Protein AF-A0A7X1CBN0-F1 (afdb_monomer_lite)

Secondary structure (DSSP, 8-state):
--HHHHHHHHHHHHHHHTTS-HHHHHHHTT--GGGHHHHHHHHTT-HHHHHHHHHHHHHHHHHHHHHHHHHHHHHHHHHHHHHHHHHHHHHHHHHHHHHHHHHHHHHHHHHHHHHHHHHHHHHHHH--TTS-HHHHHHHHHHHHHHHHHHHHHHHHHHHHHHHHHHHHHHHTTPPPHHHHHHHHHHHHHHHHHHHHHTT---HHHHHHHHHHHHHHHHHHS-S-HHHHHHHHHHHHHHHHHHHHHHHHHHHHSS-----------

pLDDT: mean 80.15, std 18.76, range [39.97, 97.62]

Radius of gyration: 39.59 Å; chains: 1; bounding box: 96×51×113 Å

Organism: NCBI:txid1552123

InterPro domains:
  IPR005335 Terminase small subunit [PF03592] (7-121)
  IPR038713 Terminase small subunit, N-terminal DNA-binding domain, HTH motif superfamily [G3DSA:1.10.10.1400] (3-64)
  IPR052404 SPP1-like small terminase [PTHR41328] (3-241)

Structure (mmCIF, N/CA/C/O backbone):
data_AF-A0A7X1CBN0-F1
#
_entry.id   AF-A0A7X1CBN0-F1
#
loop_
_atom_site.group_PDB
_atom_site.id
_atom_site.type_symbol
_atom_site.label_atom_id
_atom_site.label_alt_id
_atom_site.label_comp_id
_atom_site.label_asym_id
_atom_site.label_entity_id
_atom_site.label_seq_id
_atom_site.pdbx_PDB_ins_code
_atom_site.Cartn_x
_atom_site.Cartn_y
_atom_site.Cartn_z
_atom_site.occupancy
_atom_site.B_iso_or_equiv
_atom_site.auth_seq_id
_atom_site.auth_comp_id
_atom_site.auth_asym_id
_atom_site.auth_atom_id
_atom_site.pdbx_PDB_model_num
ATOM 1 N N . MET A 1 1 ? -46.099 12.038 33.466 1.00 65.56 1 MET A N 1
ATOM 2 C CA . MET A 1 1 ? -45.106 11.296 34.273 1.00 65.56 1 MET A CA 1
ATOM 3 C C . MET A 1 1 ? -45.065 11.909 35.662 1.00 65.56 1 MET A C 1
ATOM 5 O O . MET A 1 1 ? -44.944 13.124 35.767 1.00 65.56 1 MET A O 1
ATOM 9 N N . THR A 1 2 ? -45.247 11.113 36.713 1.00 89.12 2 THR A N 1
ATOM 10 C CA . THR A 1 2 ? -45.266 11.621 38.097 1.00 89.12 2 THR A CA 1
ATOM 11 C C . THR A 1 2 ? -43.851 11.914 38.617 1.00 89.12 2 THR A C 1
ATOM 13 O O . THR A 1 2 ? -42.872 11.349 38.130 1.00 89.12 2 THR A O 1
ATOM 16 N N . LYS A 1 3 ? -43.723 12.756 39.655 1.00 89.44 3 LYS A N 1
ATOM 17 C CA . LYS A 1 3 ? -42.434 13.041 40.324 1.00 89.44 3 LYS A CA 1
ATOM 18 C C . LYS A 1 3 ? -41.755 11.769 40.858 1.00 89.44 3 LYS A C 1
ATOM 20 O O . LYS A 1 3 ? -40.532 11.670 40.872 1.00 89.44 3 LYS A O 1
ATOM 25 N N . THR A 1 4 ? -42.548 10.787 41.283 1.00 90.75 4 THR A N 1
ATOM 26 C CA . THR A 1 4 ? -42.059 9.481 41.745 1.00 90.75 4 THR A CA 1
ATOM 27 C C . THR A 1 4 ? -41.520 8.644 40.589 1.00 90.75 4 THR A C 1
ATOM 29 O O . THR A 1 4 ? -40.420 8.114 40.695 1.00 90.75 4 THR A O 1
ATOM 32 N N . GLU A 1 5 ? -42.238 8.582 39.466 1.00 92.31 5 GLU A N 1
ATOM 33 C CA . GLU A 1 5 ? -41.772 7.877 38.265 1.00 92.31 5 GLU A CA 1
ATOM 34 C C . GLU A 1 5 ? -40.504 8.507 37.684 1.00 92.31 5 GLU A C 1
ATOM 36 O O . GLU A 1 5 ? -39.618 7.785 37.242 1.00 92.31 5 GLU A O 1
ATOM 41 N N . GLN A 1 6 ? -40.365 9.836 37.738 1.00 94.12 6 GLN A N 1
ATOM 42 C CA . GLN A 1 6 ? -39.118 10.509 37.354 1.00 94.12 6 GLN A CA 1
ATOM 43 C C . GLN A 1 6 ? -37.942 10.043 38.218 1.00 94.12 6 GLN A C 1
ATOM 45 O O . GLN A 1 6 ? -36.889 9.711 37.682 1.00 94.12 6 GLN A O 1
ATOM 50 N N . LYS A 1 7 ? -38.121 9.939 39.544 1.00 95.50 7 LYS A N 1
ATOM 51 C CA . LYS A 1 7 ? -37.084 9.388 40.432 1.00 95.50 7 LYS A CA 1
ATOM 52 C C . LYS A 1 7 ? -36.783 7.918 40.146 1.00 95.50 7 LYS A C 1
ATOM 54 O O . LYS A 1 7 ? -35.627 7.526 40.247 1.00 95.50 7 LYS A O 1
ATOM 59 N N . TYR A 1 8 ? -37.783 7.120 39.776 1.00 97.06 8 TYR A N 1
ATOM 60 C CA . TYR A 1 8 ? -37.571 5.728 39.365 1.00 97.06 8 TYR A CA 1
ATOM 61 C C . TYR A 1 8 ? -36.749 5.633 38.081 1.00 97.06 8 TYR A C 1
ATOM 63 O O . TYR A 1 8 ? -35.821 4.834 38.028 1.00 97.06 8 TYR A O 1
ATOM 71 N N . LYS A 1 9 ? -37.021 6.492 37.093 1.00 96.31 9 LYS A N 1
ATOM 72 C CA . LYS A 1 9 ? -36.237 6.544 35.856 1.00 96.31 9 LYS A CA 1
ATOM 73 C C . LYS A 1 9 ? -34.792 6.982 36.110 1.00 96.31 9 LYS A C 1
ATOM 75 O O . LYS A 1 9 ? -33.873 6.319 35.646 1.00 96.31 9 LYS A O 1
ATOM 80 N N . VAL A 1 10 ? -34.581 8.031 36.913 1.00 97.06 10 VAL A N 1
ATOM 81 C CA . VAL A 1 10 ? -33.225 8.471 37.302 1.00 97.06 10 VAL A CA 1
ATOM 82 C C . VAL A 1 10 ? -32.497 7.382 38.094 1.00 97.06 10 VAL A C 1
ATOM 84 O O . VAL A 1 10 ? -31.308 7.166 37.881 1.00 97.06 10 VAL A O 1
ATOM 87 N N . PHE A 1 11 ? -33.199 6.665 38.978 1.00 97.38 11 PHE A N 1
ATOM 88 C CA . PHE A 1 11 ? -32.632 5.527 39.700 1.00 97.38 11 PHE A CA 1
ATOM 89 C C . PHE A 1 11 ? -32.196 4.414 38.744 1.00 97.38 11 PHE A C 1
ATOM 91 O O . PHE A 1 11 ? -31.054 3.981 38.832 1.00 97.38 11 PHE A O 1
ATOM 98 N N . ALA A 1 12 ? -33.062 3.983 37.822 1.00 96.44 12 ALA A N 1
ATOM 99 C CA . ALA A 1 12 ? -32.753 2.932 36.853 1.00 96.44 12 ALA A CA 1
ATOM 100 C C . ALA A 1 12 ? -31.550 3.303 35.967 1.00 96.44 12 ALA A C 1
ATOM 102 O O . ALA A 1 12 ? -30.613 2.517 35.835 1.00 96.44 12 ALA A O 1
ATOM 103 N N . GLN A 1 13 ? -31.521 4.537 35.456 1.00 95.19 13 GLN A N 1
ATOM 104 C CA . GLN A 1 13 ? -30.400 5.079 34.682 1.00 95.19 13 GLN A CA 1
ATOM 105 C C . GLN A 1 13 ? -29.092 5.068 35.476 1.00 95.19 13 GLN A C 1
ATOM 107 O O . GLN A 1 13 ? -28.071 4.558 35.010 1.00 95.19 13 GLN A O 1
ATOM 112 N N . ALA A 1 14 ? -29.124 5.601 36.700 1.00 91.88 14 ALA A N 1
ATOM 113 C CA . ALA A 1 14 ? -27.960 5.639 37.571 1.00 91.88 14 ALA A CA 1
ATOM 114 C C . ALA A 1 14 ? -27.474 4.223 37.913 1.00 91.88 14 ALA A C 1
ATOM 116 O O . ALA A 1 14 ? -26.274 3.977 37.862 1.00 91.88 14 ALA A O 1
ATOM 117 N N . TYR A 1 15 ? -28.396 3.297 38.183 1.00 93.62 15 TYR A N 1
ATOM 118 C CA . TYR A 1 15 ? -28.105 1.907 38.528 1.00 93.62 15 TYR A CA 1
ATOM 119 C C . TYR A 1 15 ? -27.404 1.151 37.398 1.00 93.62 15 TYR A C 1
ATOM 121 O O . TYR A 1 15 ? -26.391 0.501 37.632 1.00 93.62 15 TYR A O 1
ATOM 129 N N . VAL A 1 16 ? -27.886 1.276 36.160 1.00 85.25 16 VAL A N 1
ATOM 130 C CA . VAL A 1 16 ? -27.229 0.645 35.005 1.00 85.25 16 VAL A CA 1
ATOM 131 C C . VAL A 1 16 ? -25.874 1.307 34.717 1.00 85.25 16 VAL A C 1
ATOM 133 O O . VAL A 1 16 ? -24.884 0.622 34.472 1.00 85.25 16 VAL A O 1
ATOM 136 N N . SER A 1 17 ? -25.788 2.639 34.795 1.00 83.31 17 SER A N 1
ATOM 137 C CA . SER A 1 17 ? -24.558 3.378 34.457 1.00 83.31 17 SER A CA 1
ATOM 138 C C . SER A 1 17 ? -23.417 3.244 35.474 1.00 83.31 17 SER A C 1
ATOM 140 O O . SER A 1 17 ? -22.257 3.413 35.104 1.00 83.31 17 SER A O 1
ATOM 142 N N . ASN A 1 18 ? -23.717 2.943 36.741 1.00 84.44 18 ASN A N 1
ATOM 143 C CA . ASN A 1 18 ? -22.729 2.891 37.823 1.00 84.44 18 ASN A CA 1
ATOM 144 C C . ASN A 1 18 ? -22.261 1.466 38.173 1.00 84.44 18 ASN A C 1
ATOM 146 O O . ASN A 1 18 ? -21.682 1.261 39.241 1.00 84.44 18 ASN A O 1
ATOM 150 N N . GLY A 1 19 ? -22.522 0.488 37.300 1.00 81.44 19 GLY A N 1
ATOM 151 C CA . GLY A 1 19 ? -22.142 -0.907 37.524 1.00 81.44 19 GLY A CA 1
ATOM 152 C C . GLY A 1 19 ? -23.042 -1.631 38.524 1.00 81.44 19 GLY A C 1
ATOM 153 O O . GLY A 1 19 ? -22.558 -2.463 39.287 1.00 81.44 19 GLY A O 1
ATOM 154 N N . PHE A 1 20 ? -24.343 -1.326 38.523 1.00 89.56 20 PHE A N 1
ATOM 155 C CA . PHE A 1 20 ? -25.359 -1.985 39.349 1.00 89.56 20 PHE A CA 1
ATOM 156 C C . PHE A 1 20 ? -25.191 -1.735 40.855 1.00 89.56 20 PHE A C 1
ATOM 158 O O . PHE A 1 20 ? -25.479 -2.595 41.692 1.00 89.56 20 PHE A O 1
ATOM 165 N N . ASN A 1 21 ? -24.789 -0.515 41.226 1.00 92.12 21 ASN A N 1
ATOM 166 C CA . ASN A 1 21 ? -24.722 -0.069 42.615 1.00 92.12 21 ASN A CA 1
ATOM 167 C C . ASN A 1 21 ? -26.014 0.660 43.027 1.00 92.12 21 ASN A C 1
ATOM 169 O O . ASN A 1 21 ? -26.222 1.841 42.731 1.00 92.12 21 ASN A O 1
ATOM 173 N N . ALA A 1 22 ? -26.885 -0.048 43.752 1.00 90.00 22 ALA A N 1
ATOM 174 C CA . ALA A 1 22 ? -28.208 0.443 44.148 1.00 90.00 22 ALA A CA 1
ATOM 175 C C . ALA A 1 22 ? -28.149 1.612 45.141 1.00 90.00 22 ALA A C 1
ATOM 177 O O . ALA A 1 22 ? -28.984 2.516 45.091 1.00 90.00 22 ALA A O 1
ATOM 178 N N . THR A 1 23 ? -27.161 1.617 46.035 1.00 93.56 23 THR A N 1
ATOM 179 C CA . THR A 1 23 ? -27.004 2.662 47.052 1.00 93.56 23 THR A CA 1
ATOM 180 C C . THR A 1 23 ? -26.612 3.987 46.409 1.00 93.56 23 THR A C 1
ATOM 182 O O . THR A 1 23 ? -27.224 5.018 46.693 1.00 93.56 23 THR A O 1
ATOM 185 N N . GLU A 1 24 ? -25.639 3.967 45.497 1.00 93.62 24 GLU A N 1
ATOM 186 C CA . GLU A 1 24 ? -25.246 5.162 44.745 1.00 93.62 24 GLU A CA 1
ATOM 187 C C . GLU A 1 24 ? -26.349 5.604 43.777 1.00 93.62 24 GLU A C 1
ATOM 189 O O . GLU A 1 24 ? -26.646 6.794 43.688 1.00 93.62 24 GLU A O 1
ATOM 194 N N . ALA A 1 25 ? -27.055 4.666 43.141 1.00 93.88 25 ALA A N 1
ATOM 195 C CA . ALA A 1 25 ? -28.192 4.989 42.282 1.00 93.88 25 ALA A CA 1
ATOM 196 C C . ALA A 1 25 ? -29.329 5.688 43.049 1.00 93.88 25 ALA A C 1
ATOM 198 O O . ALA A 1 25 ? -29.918 6.655 42.560 1.00 93.88 25 ALA A O 1
ATOM 199 N N . ALA A 1 26 ? -29.612 5.255 44.283 1.00 96.31 26 ALA A N 1
ATOM 200 C CA . ALA A 1 26 ? -30.604 5.891 45.147 1.00 96.31 26 ALA A CA 1
ATOM 201 C C . ALA A 1 26 ? -30.192 7.314 45.555 1.00 96.31 26 ALA A C 1
ATOM 203 O O . ALA A 1 26 ? -31.035 8.216 45.566 1.00 96.31 26 ALA A O 1
ATOM 204 N N . LYS A 1 27 ? -28.905 7.545 45.843 1.00 96.81 27 LYS A N 1
ATOM 205 C CA . LYS A 1 27 ? -28.382 8.895 46.114 1.00 96.81 27 LYS A CA 1
ATOM 206 C C . LYS A 1 27 ? -28.530 9.795 44.884 1.00 96.81 27 LYS A C 1
ATOM 208 O O . LYS A 1 27 ? -29.055 10.900 45.012 1.00 96.81 27 LYS A O 1
ATOM 213 N N . THR A 1 28 ? -28.160 9.300 43.703 1.00 95.56 28 THR A N 1
ATOM 214 C CA . THR A 1 28 ? -28.275 10.022 42.423 1.00 95.56 28 THR A CA 1
ATOM 215 C C . THR A 1 28 ? -29.725 10.360 42.072 1.00 95.56 28 THR A C 1
ATOM 217 O O . THR A 1 28 ? -30.012 11.465 41.621 1.00 95.56 28 THR A O 1
ATOM 220 N N . ALA A 1 29 ? -30.674 9.472 42.376 1.00 95.44 29 ALA A N 1
ATOM 221 C CA . ALA A 1 29 ? -32.110 9.725 42.223 1.00 95.44 29 ALA A CA 1
ATOM 222 C C . ALA A 1 29 ? -32.702 10.699 43.268 1.00 95.44 29 ALA A C 1
ATOM 224 O O . ALA A 1 29 ? -33.913 10.960 43.284 1.00 95.44 29 ALA A O 1
ATOM 225 N N . GLY A 1 30 ? -31.871 11.245 44.162 1.00 95.19 30 GLY A N 1
ATOM 226 C CA . GLY A 1 30 ? -32.273 12.225 45.165 1.00 95.19 30 GLY A CA 1
ATOM 227 C C . GLY A 1 30 ? -33.076 11.621 46.319 1.00 95.19 30 GLY A C 1
ATOM 228 O O . GLY A 1 30 ? -34.011 12.261 46.816 1.00 95.19 30 GLY A O 1
ATOM 229 N N . TYR A 1 31 ? -32.783 10.377 46.712 1.00 94.62 31 TYR A N 1
ATOM 230 C CA . TYR A 1 31 ? -33.239 9.809 47.985 1.00 94.62 31 TYR A CA 1
ATOM 231 C C . TYR A 1 31 ? -32.279 10.181 49.127 1.00 94.62 31 TYR A C 1
ATOM 233 O O . TYR A 1 31 ? -31.122 10.534 48.904 1.00 94.62 31 TYR A O 1
ATOM 241 N N . SER A 1 32 ? -32.777 10.137 50.369 1.00 94.31 32 SER A N 1
ATOM 242 C CA . SER A 1 32 ? -31.990 10.492 51.559 1.00 94.31 32 SER A CA 1
ATOM 243 C C . SER A 1 32 ? -30.734 9.631 51.675 1.00 94.31 32 SER A C 1
ATOM 245 O O . SER A 1 32 ? -30.818 8.405 51.604 1.00 94.31 32 SER A O 1
ATOM 247 N N . LYS A 1 33 ? -29.586 10.269 51.930 1.00 92.94 33 LYS A N 1
ATOM 248 C CA . LYS A 1 33 ? -28.291 9.590 52.100 1.00 92.94 33 LYS A CA 1
ATOM 249 C C . LYS A 1 33 ? -28.326 8.566 53.236 1.00 92.94 33 LYS A C 1
ATOM 251 O O . LYS A 1 33 ? -27.835 7.458 53.057 1.00 92.94 33 LYS A O 1
ATOM 256 N N . ASN A 1 34 ? -28.979 8.909 54.349 1.00 92.31 34 ASN A N 1
ATOM 257 C CA . ASN A 1 34 ? -29.033 8.081 55.560 1.00 92.31 34 ASN A CA 1
ATOM 258 C C . ASN A 1 34 ? -29.907 6.822 55.401 1.00 92.31 34 ASN A C 1
ATOM 260 O O . ASN A 1 34 ? -29.896 5.965 56.273 1.00 92.31 34 ASN A O 1
ATOM 264 N N . GLY A 1 35 ? -30.669 6.706 54.307 1.00 91.69 35 GLY A N 1
ATOM 265 C CA . GLY A 1 35 ? -31.501 5.537 54.004 1.00 91.69 35 GLY A CA 1
ATOM 266 C C . GLY A 1 35 ? -31.347 5.037 52.568 1.00 91.69 35 GLY A C 1
ATOM 267 O O . GLY A 1 35 ? -32.209 4.302 52.088 1.00 91.69 35 GLY A O 1
ATOM 268 N N . ALA A 1 36 ? -30.297 5.463 51.860 1.00 93.38 36 ALA A N 1
ATOM 269 C CA . ALA A 1 36 ? -30.125 5.193 50.435 1.00 93.38 36 ALA A CA 1
ATOM 270 C C . ALA A 1 36 ? -29.978 3.696 50.136 1.00 93.38 36 ALA A C 1
ATOM 272 O O . ALA A 1 36 ? -30.532 3.224 49.152 1.00 93.38 36 ALA A O 1
ATOM 273 N N . GLU A 1 37 ? -29.303 2.947 51.006 1.00 92.69 37 GLU A N 1
ATOM 274 C CA . GLU A 1 37 ? -29.121 1.499 50.869 1.00 92.69 37 GLU A CA 1
ATOM 275 C C . GLU A 1 37 ? -30.456 0.747 50.970 1.00 92.69 37 GLU A C 1
ATOM 277 O O . GLU A 1 37 ? -30.875 0.073 50.026 1.00 92.69 37 GLU A O 1
ATOM 282 N N . ALA A 1 38 ? -31.187 0.941 52.075 1.00 93.75 38 ALA A N 1
ATOM 283 C CA . ALA A 1 38 ? -32.509 0.347 52.268 1.00 93.75 38 ALA A CA 1
ATOM 284 C C . ALA A 1 38 ? -33.482 0.770 51.157 1.00 93.75 38 ALA A C 1
ATOM 286 O O . ALA A 1 38 ? -34.292 -0.027 50.678 1.00 93.75 38 ALA A O 1
ATOM 287 N N . ARG A 1 39 ? -33.399 2.029 50.708 1.00 94.38 39 ARG A N 1
ATOM 288 C CA . ARG A 1 39 ? -34.234 2.521 49.614 1.00 94.38 39 ARG A CA 1
ATOM 289 C C . ARG A 1 39 ? -33.863 1.888 48.277 1.00 94.38 39 ARG A C 1
ATOM 291 O O . ARG A 1 39 ? -34.775 1.496 47.561 1.00 94.38 39 ARG A O 1
ATOM 298 N N . GLY A 1 40 ? -32.577 1.762 47.965 1.00 92.75 40 GLY A N 1
ATOM 299 C CA . GLY A 1 40 ? -32.082 1.091 46.766 1.00 92.75 40 GLY A CA 1
ATOM 300 C C . GLY A 1 40 ? -32.540 -0.365 46.708 1.00 92.75 40 GLY A C 1
ATOM 301 O O . GLY A 1 40 ? -33.129 -0.771 45.713 1.00 92.75 40 GLY A O 1
ATOM 302 N N . SER A 1 41 ? -32.391 -1.111 47.808 1.00 94.38 41 SER A N 1
ATOM 303 C CA . SER A 1 41 ? -32.877 -2.496 47.922 1.00 94.38 41 SER A CA 1
ATOM 304 C C . SER A 1 41 ? -34.388 -2.610 47.671 1.00 94.38 41 SER A C 1
ATOM 306 O O . SER A 1 41 ? -34.839 -3.463 46.910 1.00 94.38 41 SER A O 1
ATOM 308 N N . ASN A 1 42 ? -35.182 -1.702 48.246 1.00 94.69 42 ASN A N 1
ATOM 309 C CA . ASN A 1 42 ? -36.629 -1.678 48.028 1.00 94.69 42 ASN A CA 1
ATOM 310 C C . ASN A 1 42 ? -37.016 -1.305 46.588 1.00 94.69 42 ASN A C 1
ATOM 312 O O . ASN A 1 42 ? -38.001 -1.824 46.070 1.00 94.69 42 ASN A O 1
ATOM 316 N N . LEU A 1 43 ? -36.265 -0.412 45.938 1.00 95.12 43 LEU A N 1
ATOM 317 C CA . LEU A 1 43 ? -36.516 -0.014 44.550 1.00 95.12 43 LEU A CA 1
ATOM 318 C C . LEU A 1 43 ? -36.274 -1.168 43.574 1.00 95.12 43 LEU A C 1
ATOM 320 O O . LEU A 1 43 ? -37.041 -1.309 42.631 1.00 95.12 43 LEU A O 1
ATOM 324 N N . LEU A 1 44 ? -35.297 -2.039 43.837 1.00 93.00 44 LEU A N 1
ATOM 325 C CA . LEU A 1 44 ? -35.044 -3.233 43.018 1.00 93.00 44 LEU A CA 1
ATOM 326 C C . LEU A 1 44 ? -36.156 -4.293 43.089 1.00 93.00 44 LEU A C 1
ATOM 328 O O . LEU A 1 44 ? -36.153 -5.228 42.301 1.00 93.00 44 LEU A O 1
ATOM 332 N N . ARG A 1 45 ? -37.113 -4.163 44.015 1.00 94.56 45 ARG A N 1
ATOM 333 C CA . ARG A 1 45 ? -38.302 -5.031 44.105 1.00 94.56 45 ARG A CA 1
ATOM 334 C C . ARG A 1 45 ? -39.550 -4.399 43.491 1.00 94.56 45 ARG A C 1
ATOM 336 O O . ARG A 1 45 ? -40.627 -4.975 43.574 1.00 94.56 45 ARG A O 1
ATOM 343 N N . ASN A 1 46 ? -39.444 -3.180 42.966 1.00 95.44 46 ASN A N 1
ATOM 344 C CA . ASN A 1 46 ? -40.580 -2.462 42.412 1.00 95.44 46 ASN A CA 1
ATOM 345 C C . ASN A 1 46 ? -40.713 -2.747 40.912 1.00 95.44 46 ASN A C 1
ATOM 347 O O . ASN A 1 46 ? -39.816 -2.405 40.147 1.00 95.44 46 ASN A O 1
ATOM 351 N N . ASP A 1 47 ? -41.864 -3.268 40.489 1.00 95.00 47 ASP A N 1
ATOM 352 C CA . ASP A 1 47 ? -42.109 -3.669 39.095 1.00 95.00 47 ASP A CA 1
ATOM 353 C C . ASP A 1 47 ? -41.873 -2.543 38.078 1.00 95.00 47 ASP A C 1
ATOM 355 O O . ASP A 1 47 ? -41.308 -2.770 37.011 1.00 95.00 47 ASP A O 1
ATOM 359 N N . LYS A 1 48 ? -42.245 -1.297 38.409 1.00 94.25 48 LYS A N 1
ATOM 360 C CA . LYS A 1 48 ? -42.005 -0.151 37.513 1.00 94.25 48 LYS A CA 1
ATOM 361 C C . LYS A 1 48 ? -40.522 0.189 37.404 1.00 94.25 48 LYS A C 1
ATOM 363 O O . LYS A 1 48 ? -40.066 0.589 36.339 1.00 94.25 48 LYS A O 1
ATOM 368 N N . VAL A 1 49 ? -39.776 0.074 38.503 1.00 94.38 49 VAL A N 1
ATOM 369 C CA . VAL A 1 49 ? -38.323 0.295 38.495 1.00 94.38 49 VAL A CA 1
ATOM 370 C C . VAL A 1 49 ? -37.630 -0.802 37.693 1.00 94.38 49 VAL A C 1
ATOM 372 O O . VAL A 1 49 ? -36.758 -0.476 36.897 1.00 94.38 49 VAL A O 1
ATOM 375 N N . LEU A 1 50 ? -38.046 -2.062 37.852 1.00 92.44 50 LEU A N 1
ATOM 376 C CA . LEU A 1 50 ? -37.539 -3.184 37.059 1.00 92.44 50 LEU A CA 1
ATOM 377 C C . LEU A 1 50 ? -37.781 -2.963 35.561 1.00 92.44 50 LEU A C 1
ATOM 379 O O . LEU A 1 50 ? -36.836 -3.041 34.786 1.00 92.44 50 LEU A O 1
ATOM 383 N N . ALA A 1 51 ? -38.989 -2.545 35.169 1.00 93.50 51 ALA A N 1
ATOM 384 C CA . ALA A 1 51 ? -39.289 -2.216 33.774 1.00 93.50 51 ALA A CA 1
ATOM 385 C C . ALA A 1 51 ? -38.398 -1.087 33.214 1.00 93.50 51 ALA A C 1
ATOM 387 O O . ALA A 1 51 ? -37.945 -1.164 32.073 1.00 93.50 51 ALA A O 1
ATOM 388 N N . PHE A 1 52 ? -38.108 -0.046 34.006 1.00 94.31 52 PHE A N 1
ATOM 389 C CA . PHE A 1 52 ? -37.175 1.007 33.586 1.00 94.31 52 PHE A CA 1
ATOM 390 C C . PHE A 1 52 ? -35.721 0.524 33.525 1.00 94.31 52 PHE A C 1
ATOM 392 O O . PHE A 1 52 ? -34.971 0.992 32.674 1.00 94.31 52 PHE A O 1
ATOM 399 N N . ILE A 1 53 ? -35.306 -0.399 34.397 1.00 87.94 53 ILE A N 1
ATOM 400 C CA . ILE A 1 53 ? -33.979 -1.024 34.313 1.00 87.94 53 ILE A CA 1
ATOM 401 C C . ILE A 1 53 ? -33.874 -1.834 33.018 1.00 87.94 53 ILE A C 1
ATOM 403 O O . ILE A 1 53 ? -32.885 -1.685 32.307 1.00 87.94 53 ILE A O 1
ATOM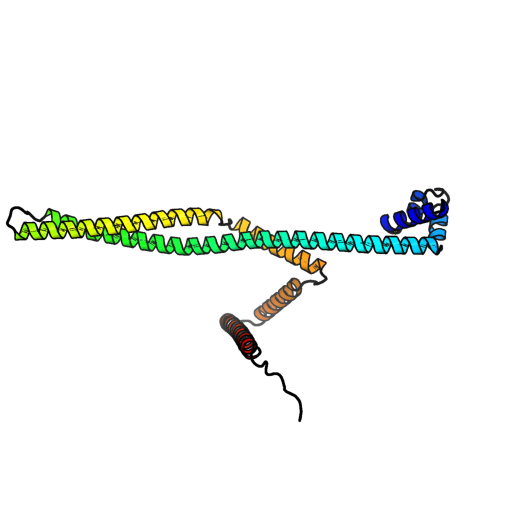 407 N N . ASP A 1 54 ? -34.896 -2.615 32.668 1.00 86.62 54 ASP A N 1
ATOM 408 C CA . ASP A 1 54 ? -34.925 -3.384 31.420 1.00 86.62 54 ASP A CA 1
ATOM 409 C C . ASP A 1 54 ? -34.863 -2.474 30.183 1.00 86.62 54 ASP A C 1
ATOM 411 O O . ASP A 1 54 ? -34.117 -2.749 29.240 1.00 86.62 54 ASP A O 1
ATOM 415 N N . GLU A 1 55 ? -35.597 -1.356 30.180 1.00 91.50 55 GLU A N 1
ATOM 416 C CA . GLU A 1 55 ? -35.526 -0.344 29.117 1.00 91.50 55 GLU A CA 1
ATOM 417 C C . GLU A 1 55 ? -34.101 0.219 28.969 1.00 91.50 55 GLU A C 1
ATOM 419 O O . GLU A 1 55 ? -33.553 0.255 27.863 1.00 91.50 55 GLU A O 1
ATOM 424 N N . GLU A 1 56 ? -33.467 0.608 30.077 1.00 87.19 56 GLU A N 1
ATOM 425 C CA . GLU A 1 56 ? -32.107 1.155 30.072 1.00 87.19 56 GLU A CA 1
ATOM 426 C C . GLU A 1 56 ? -31.054 0.108 29.676 1.00 87.19 56 GLU A C 1
ATOM 428 O O . GLU A 1 56 ? -30.118 0.427 28.939 1.00 87.19 56 GLU A O 1
ATOM 433 N N . MET A 1 57 ? -31.224 -1.153 30.080 1.00 78.88 57 MET A N 1
ATOM 434 C CA . MET A 1 57 ? -30.375 -2.271 29.653 1.00 78.88 57 MET A CA 1
ATOM 435 C C . MET A 1 57 ? -30.491 -2.532 28.149 1.00 78.88 57 MET A C 1
ATOM 437 O O . MET A 1 57 ? -29.474 -2.713 27.476 1.00 78.88 57 MET A O 1
ATOM 441 N N . ASN A 1 58 ? -31.703 -2.476 27.591 1.00 80.69 58 ASN A N 1
ATOM 442 C CA . ASN A 1 58 ? -31.924 -2.591 26.148 1.00 80.69 58 ASN A CA 1
ATOM 443 C C . ASN A 1 58 ? -31.287 -1.423 25.378 1.00 80.69 58 ASN A C 1
ATOM 445 O O . ASN A 1 58 ? -30.642 -1.629 24.346 1.00 80.69 58 ASN A O 1
ATOM 449 N N . MET A 1 59 ? -31.411 -0.197 25.891 1.00 83.19 59 MET A N 1
ATOM 450 C CA . MET A 1 59 ? -30.775 0.990 25.310 1.00 83.19 59 MET A CA 1
ATOM 451 C C . MET A 1 59 ? -29.246 0.932 25.396 1.00 83.19 59 MET A C 1
ATOM 453 O O . MET A 1 59 ? -28.559 1.320 24.448 1.00 83.19 59 MET A O 1
ATOM 457 N N . LEU A 1 60 ? -28.691 0.436 26.505 1.00 75.31 60 LEU A N 1
ATOM 458 C CA . LEU A 1 60 ? -27.258 0.188 26.650 1.00 75.31 60 LEU A CA 1
ATOM 459 C C . LEU A 1 60 ? -26.781 -0.866 25.646 1.00 75.31 60 LEU A C 1
ATOM 461 O O . LEU A 1 60 ? -25.825 -0.607 24.921 1.00 75.31 60 LEU A O 1
ATOM 465 N N . ALA A 1 61 ? -27.474 -2.001 25.536 1.00 69.81 61 ALA A N 1
ATOM 466 C CA . ALA A 1 61 ? -27.142 -3.053 24.578 1.00 69.81 61 ALA A CA 1
ATOM 467 C C . ALA A 1 61 ? -27.173 -2.547 23.126 1.00 69.81 61 ALA A C 1
ATOM 469 O O . ALA A 1 61 ? -26.287 -2.877 22.335 1.00 69.81 61 ALA A O 1
ATOM 470 N N . LYS A 1 62 ? -28.155 -1.702 22.778 1.00 75.69 62 LYS A N 1
ATOM 471 C CA . LYS A 1 62 ? -28.225 -1.047 21.466 1.00 75.69 62 LYS A CA 1
ATOM 472 C C . LYS A 1 62 ? -27.023 -0.129 21.225 1.00 75.69 62 LYS A C 1
ATOM 474 O O . LYS A 1 62 ? -26.354 -0.287 20.212 1.00 75.69 62 LYS A O 1
ATOM 479 N N . ARG A 1 63 ? -26.702 0.767 22.168 1.00 74.88 63 ARG A N 1
ATOM 480 C CA . ARG A 1 63 ? -25.524 1.650 22.060 1.00 74.88 63 ARG A CA 1
ATOM 481 C C . ARG A 1 63 ? -24.228 0.861 21.922 1.00 74.88 63 ARG A C 1
ATOM 483 O O . ARG A 1 63 ? -23.437 1.155 21.040 1.00 74.88 63 ARG A O 1
ATOM 490 N N . MET A 1 64 ? -24.048 -0.184 22.729 1.00 71.88 64 MET A N 1
ATOM 491 C CA . MET A 1 64 ? -22.876 -1.056 22.641 1.00 71.88 64 MET A CA 1
ATOM 492 C C . MET A 1 64 ? -22.768 -1.742 21.274 1.00 71.88 64 MET A C 1
ATOM 494 O O . MET A 1 64 ? -21.666 -1.884 20.752 1.00 71.88 64 MET A O 1
ATOM 498 N N . ARG A 1 65 ? -23.892 -2.145 20.668 1.00 72.06 65 ARG A N 1
ATOM 499 C CA . ARG A 1 65 ? -23.920 -2.709 19.310 1.00 72.06 65 ARG A CA 1
ATOM 500 C C . ARG A 1 65 ? -23.551 -1.672 18.247 1.00 72.06 65 ARG A C 1
ATOM 502 O O . ARG A 1 65 ? -22.785 -1.990 17.335 1.00 72.06 65 ARG A O 1
ATOM 509 N N . ASP A 1 66 ? -24.082 -0.459 18.357 1.00 74.88 66 ASP A N 1
ATOM 510 C CA . ASP A 1 66 ? -23.795 0.635 17.423 1.00 74.88 66 ASP A CA 1
ATOM 511 C C . ASP A 1 66 ? -22.313 1.048 17.513 1.00 74.88 66 ASP A C 1
ATOM 513 O O . ASP A 1 66 ? -21.625 1.136 16.492 1.00 74.88 66 ASP A O 1
ATOM 517 N N . ASP A 1 67 ? -21.788 1.192 18.733 1.00 75.00 67 ASP A N 1
ATOM 518 C CA . ASP A 1 67 ? -20.377 1.489 18.995 1.00 75.00 67 ASP A CA 1
ATOM 519 C C . ASP A 1 67 ? -19.464 0.369 18.486 1.00 75.00 67 ASP A C 1
ATOM 521 O O . ASP A 1 67 ? -18.467 0.644 17.815 1.00 75.00 67 ASP A O 1
ATOM 525 N N . ALA A 1 68 ? -19.822 -0.898 18.725 1.00 73.69 68 ALA A N 1
ATOM 526 C CA . ALA A 1 68 ? -19.093 -2.035 18.174 1.00 73.69 68 ALA A CA 1
ATOM 527 C C . ALA A 1 68 ? -19.052 -1.967 16.642 1.00 73.69 68 ALA A C 1
ATOM 529 O O . ALA A 1 68 ? -17.977 -2.074 16.057 1.00 73.69 68 ALA A O 1
ATOM 530 N N . SER A 1 69 ? -20.190 -1.713 15.990 1.00 77.00 69 SER A N 1
ATOM 531 C CA . SER A 1 69 ? -20.283 -1.598 14.527 1.00 77.00 69 SER A CA 1
ATOM 532 C C . SER A 1 69 ? -19.391 -0.479 13.980 1.00 77.00 69 SER A C 1
ATOM 534 O O . SER A 1 69 ? -18.717 -0.656 12.964 1.00 77.00 69 SER A O 1
ATOM 536 N N . LYS A 1 70 ? -19.325 0.658 14.681 1.00 81.88 70 LYS A N 1
ATOM 537 C CA . LYS A 1 70 ? -18.437 1.770 14.329 1.00 81.88 70 LYS A CA 1
ATOM 538 C C . LYS A 1 70 ? -16.961 1.399 14.483 1.00 81.88 70 LYS A C 1
ATOM 540 O O . LYS A 1 70 ? -16.166 1.709 13.599 1.00 81.88 70 LYS A O 1
ATOM 545 N N . ILE A 1 71 ? -16.597 0.714 15.568 1.00 84.12 71 ILE A N 1
ATOM 546 C CA . ILE A 1 71 ? -15.231 0.215 15.783 1.00 84.12 71 ILE A CA 1
ATOM 547 C C . ILE A 1 71 ? -14.841 -0.755 14.662 1.00 84.12 71 ILE A C 1
ATOM 549 O O . ILE A 1 71 ? -13.780 -0.589 14.065 1.00 84.12 71 ILE A O 1
ATOM 553 N N . TYR A 1 72 ? -15.713 -1.705 14.310 1.00 79.44 72 TYR A N 1
ATOM 554 C CA . TYR A 1 72 ? -15.496 -2.619 13.184 1.00 79.44 72 TYR A CA 1
ATOM 555 C C . TYR A 1 72 ? -15.221 -1.879 11.879 1.00 79.44 72 TYR A C 1
ATOM 557 O O . TYR A 1 72 ? -14.272 -2.212 11.171 1.00 79.44 72 TYR A O 1
ATOM 565 N N . TYR A 1 73 ? -16.041 -0.876 11.563 1.00 82.19 73 TYR A N 1
ATOM 566 C CA . TYR A 1 73 ? -15.878 -0.077 10.355 1.00 82.19 73 TYR A CA 1
ATOM 567 C C . TYR A 1 73 ? -14.516 0.632 10.312 1.00 82.19 73 TYR A C 1
ATOM 569 O O . TYR A 1 73 ? -13.816 0.554 9.301 1.00 82.19 73 TYR A O 1
ATOM 577 N N . GLU A 1 74 ? -14.107 1.278 11.407 1.00 88.62 74 GLU A N 1
ATOM 578 C CA . GLU A 1 74 ? -12.820 1.982 11.464 1.00 88.62 74 GLU A CA 1
ATOM 579 C C . GLU A 1 74 ? -11.622 1.023 11.401 1.00 88.62 74 GLU A C 1
ATOM 581 O O . GLU A 1 74 ? -10.649 1.316 10.706 1.00 88.62 74 GLU A O 1
ATOM 586 N N . LEU A 1 75 ? -11.689 -0.143 12.052 1.00 85.69 75 LEU A N 1
ATOM 587 C CA . LEU A 1 75 ? -10.636 -1.161 11.964 1.00 85.69 75 LEU A CA 1
ATOM 588 C C . LEU A 1 75 ? -10.510 -1.714 10.537 1.00 85.69 75 LEU A C 1
ATOM 590 O O . LEU A 1 75 ? -9.409 -1.769 9.993 1.00 85.69 75 LEU A O 1
ATOM 594 N N . TRP A 1 76 ? -11.625 -2.039 9.875 1.00 86.19 76 TRP A N 1
ATOM 595 C CA . TRP A 1 76 ? -11.613 -2.474 8.473 1.00 86.19 76 TRP A CA 1
ATOM 596 C C . TRP A 1 76 ? -11.060 -1.411 7.528 1.00 86.19 76 TRP A C 1
ATOM 598 O O . TRP A 1 76 ? -10.320 -1.728 6.595 1.00 86.19 76 TRP A O 1
ATOM 608 N N . LYS A 1 77 ? -11.400 -0.143 7.763 1.00 90.56 77 LYS A N 1
ATOM 609 C CA . LYS A 1 77 ? -10.844 0.980 7.008 1.00 90.56 77 LYS A CA 1
ATOM 610 C C . LYS A 1 77 ? -9.325 1.057 7.170 1.00 90.56 77 LYS A C 1
ATOM 612 O O . LYS A 1 77 ? -8.632 1.234 6.173 1.00 90.56 77 LYS A O 1
ATOM 617 N N . GLN A 1 78 ? -8.806 0.874 8.385 1.00 88.56 78 GLN A N 1
ATOM 618 C CA . GLN A 1 78 ? -7.361 0.823 8.622 1.00 88.56 78 GLN A CA 1
ATOM 619 C C . GLN A 1 78 ? -6.702 -0.350 7.890 1.00 88.56 78 GLN A C 1
ATOM 621 O O . GLN A 1 78 ? -5.695 -0.131 7.222 1.00 88.56 78 GLN A O 1
ATOM 626 N N . VAL A 1 79 ? -7.287 -1.555 7.936 1.00 86.50 79 VAL A N 1
ATOM 627 C CA . VAL A 1 79 ? -6.781 -2.721 7.183 1.00 86.50 79 VAL A CA 1
ATOM 628 C C . VAL A 1 79 ? -6.682 -2.401 5.695 1.00 86.50 79 VAL A C 1
ATOM 630 O O . VAL A 1 79 ? -5.615 -2.564 5.118 1.00 86.50 79 VAL A O 1
ATOM 633 N N . ARG A 1 80 ? -7.745 -1.857 5.087 1.00 86.56 80 ARG A N 1
ATOM 634 C CA . ARG A 1 80 ? -7.738 -1.487 3.661 1.00 86.56 80 ARG A CA 1
ATOM 635 C C . ARG A 1 80 ? -6.654 -0.467 3.324 1.00 86.56 80 ARG A C 1
ATOM 637 O O . ARG A 1 80 ? -5.972 -0.610 2.319 1.00 86.56 80 ARG A O 1
ATOM 644 N N . MET A 1 81 ? -6.462 0.543 4.172 1.00 90.25 81 MET A N 1
ATOM 645 C CA . MET A 1 81 ? -5.401 1.534 3.973 1.00 90.25 81 MET A CA 1
ATOM 646 C C . MET A 1 81 ? -3.999 0.920 4.064 1.00 90.25 81 MET A C 1
ATOM 648 O O . MET A 1 81 ? -3.088 1.373 3.369 1.00 90.25 81 MET A O 1
ATOM 652 N N . ILE A 1 82 ? -3.806 -0.073 4.936 1.00 88.38 82 ILE A N 1
ATOM 653 C CA . ILE A 1 82 ? -2.540 -0.801 5.050 1.00 88.38 82 ILE A CA 1
ATOM 654 C C . ILE A 1 82 ? -2.334 -1.694 3.823 1.00 88.38 82 ILE A C 1
ATOM 656 O O . ILE A 1 82 ? -1.267 -1.623 3.218 1.00 88.38 82 ILE A O 1
ATOM 660 N N . ASP A 1 83 ? -3.355 -2.448 3.412 1.00 86.06 83 ASP A N 1
ATOM 661 C CA . ASP A 1 83 ? -3.327 -3.301 2.217 1.00 86.06 83 ASP A CA 1
ATOM 662 C C . ASP A 1 83 ? -2.975 -2.485 0.970 1.00 86.06 83 ASP A C 1
ATOM 664 O O . ASP A 1 83 ? -2.039 -2.817 0.253 1.00 86.06 83 ASP A O 1
ATOM 668 N N . GLU A 1 84 ? -3.612 -1.329 0.768 1.00 89.31 84 GLU A N 1
ATOM 669 C CA . GLU A 1 84 ? -3.287 -0.437 -0.349 1.00 89.31 84 GLU A CA 1
ATOM 670 C C . GLU A 1 84 ? -1.822 0.030 -0.351 1.00 89.31 84 GLU A C 1
ATOM 672 O O . GLU A 1 84 ? -1.241 0.247 -1.419 1.00 89.31 84 GLU A O 1
ATOM 677 N N . LYS A 1 85 ? -1.220 0.239 0.828 1.00 91.94 85 LYS A N 1
ATOM 678 C CA . LYS A 1 85 ? 0.197 0.615 0.940 1.00 91.94 85 LYS A CA 1
ATOM 679 C C . LYS A 1 85 ? 1.116 -0.562 0.630 1.00 91.94 85 LYS A C 1
ATOM 681 O O . LYS A 1 85 ? 2.098 -0.367 -0.085 1.00 91.94 85 LYS A O 1
ATOM 686 N N . LEU A 1 86 ? 0.800 -1.748 1.141 1.00 85.56 86 LEU A N 1
ATOM 687 C CA . LEU A 1 86 ? 1.556 -2.972 0.880 1.00 85.56 86 LEU A CA 1
ATOM 688 C C . LEU A 1 86 ? 1.498 -3.342 -0.609 1.00 85.56 86 LEU A C 1
ATOM 690 O O . LEU A 1 86 ? 2.545 -3.515 -1.224 1.00 85.56 86 LEU A O 1
ATOM 694 N N . ASP A 1 87 ? 0.319 -3.292 -1.229 1.00 88.94 87 ASP A N 1
ATOM 695 C CA . ASP A 1 87 ? 0.136 -3.545 -2.662 1.00 88.94 87 ASP A CA 1
ATOM 696 C C . ASP A 1 87 ? 0.944 -2.579 -3.536 1.00 88.94 87 ASP A C 1
ATOM 698 O O . ASP A 1 87 ? 1.445 -2.943 -4.603 1.00 88.94 87 ASP A O 1
ATOM 702 N N . LYS A 1 88 ? 1.021 -1.301 -3.140 1.00 93.19 88 LYS A N 1
ATOM 703 C CA . LYS A 1 88 ? 1.838 -0.302 -3.846 1.00 93.19 88 LYS A CA 1
ATOM 704 C C . LYS A 1 88 ? 3.325 -0.607 -3.704 1.00 93.19 88 LYS A C 1
ATOM 706 O O . LYS A 1 88 ? 4.050 -0.451 -4.684 1.00 93.19 88 LYS A O 1
ATOM 711 N N . HIS A 1 89 ? 3.759 -1.039 -2.522 1.00 93.88 89 HIS A N 1
ATOM 712 C CA . HIS A 1 89 ? 5.135 -1.452 -2.279 1.00 93.88 89 HIS A CA 1
ATOM 713 C C . HIS A 1 89 ? 5.518 -2.683 -3.105 1.00 93.88 89 HIS A C 1
ATOM 715 O O . HIS A 1 89 ? 6.543 -2.642 -3.776 1.00 93.88 89 HIS A O 1
ATOM 721 N N . GLU A 1 90 ? 4.691 -3.730 -3.123 1.00 90.31 90 GLU A N 1
ATOM 722 C CA . GLU A 1 90 ? 4.956 -4.959 -3.884 1.00 90.31 90 GLU A CA 1
ATOM 723 C C . GLU A 1 90 ? 5.025 -4.697 -5.390 1.00 90.31 90 GLU A C 1
ATOM 725 O O . GLU A 1 90 ? 5.967 -5.122 -6.060 1.00 90.31 90 GLU A O 1
ATOM 730 N N . ARG A 1 91 ? 4.072 -3.922 -5.925 1.00 91.12 91 ARG A N 1
ATOM 731 C CA . ARG A 1 91 ? 4.109 -3.498 -7.332 1.00 91.12 91 ARG A CA 1
ATOM 732 C C . ARG A 1 91 ? 5.360 -2.686 -7.643 1.00 91.12 91 ARG A C 1
ATOM 734 O O . ARG A 1 91 ? 5.980 -2.913 -8.673 1.00 91.12 91 ARG A O 1
ATOM 741 N N . ALA A 1 92 ? 5.740 -1.764 -6.759 1.00 94.62 92 ALA A N 1
ATOM 742 C CA . ALA A 1 92 ? 6.940 -0.960 -6.941 1.00 94.62 92 ALA A CA 1
ATOM 743 C C . ALA A 1 92 ? 8.221 -1.800 -6.905 1.00 94.62 92 ALA A C 1
ATOM 745 O O . ALA A 1 92 ? 9.090 -1.578 -7.741 1.00 94.62 92 ALA A O 1
ATOM 746 N N . ALA A 1 93 ? 8.329 -2.755 -5.978 1.00 93.44 93 ALA A N 1
ATOM 747 C CA . ALA A 1 93 ? 9.464 -3.670 -5.893 1.00 93.44 93 ALA A CA 1
ATOM 748 C C . ALA A 1 93 ? 9.605 -4.483 -7.186 1.00 93.44 93 ALA A C 1
ATOM 750 O O . ALA A 1 93 ? 10.656 -4.449 -7.813 1.00 93.44 93 ALA A O 1
ATOM 751 N N . LYS A 1 94 ? 8.507 -5.089 -7.658 1.00 93.56 94 LYS A N 1
ATOM 752 C CA . LYS A 1 94 ? 8.495 -5.840 -8.917 1.00 93.56 94 LYS A CA 1
ATOM 753 C C . LYS A 1 94 ? 8.904 -4.980 -10.118 1.00 93.56 94 LYS A C 1
ATOM 755 O O . LYS A 1 94 ? 9.735 -5.396 -10.915 1.00 93.56 94 LYS A O 1
ATOM 760 N N . THR A 1 95 ? 8.341 -3.778 -10.242 1.00 93.69 95 THR A N 1
ATOM 761 C CA . THR A 1 95 ? 8.706 -2.853 -11.325 1.00 93.69 95 THR A CA 1
ATOM 762 C C . THR A 1 95 ? 10.178 -2.453 -11.259 1.00 93.69 95 THR A C 1
ATOM 764 O O . THR A 1 95 ? 10.804 -2.296 -12.300 1.00 93.69 95 THR A O 1
ATOM 767 N N . LEU A 1 96 ? 10.746 -2.275 -10.063 1.00 94.12 96 LEU A N 1
ATOM 768 C CA . LEU A 1 96 ? 12.171 -1.978 -9.926 1.00 94.12 96 LEU A CA 1
ATOM 769 C C . LEU A 1 96 ? 13.037 -3.151 -10.373 1.00 94.12 96 LEU A C 1
ATOM 771 O O . LEU A 1 96 ? 13.961 -2.913 -11.138 1.00 94.12 96 LEU A O 1
ATOM 775 N N . ASP A 1 97 ? 12.699 -4.380 -9.983 1.00 93.94 97 ASP A N 1
ATOM 776 C CA . ASP A 1 97 ? 13.440 -5.575 -10.401 1.00 93.94 97 ASP A CA 1
ATOM 777 C C . ASP A 1 97 ? 13.430 -5.743 -11.933 1.00 93.94 97 ASP A C 1
ATOM 779 O O . ASP A 1 97 ? 14.463 -6.020 -12.546 1.00 93.94 97 ASP A O 1
ATOM 783 N N . GLU A 1 98 ? 12.270 -5.529 -12.566 1.00 93.44 98 GLU A N 1
ATOM 784 C CA . GLU A 1 98 ? 12.113 -5.571 -14.027 1.00 93.44 98 GLU A CA 1
ATOM 785 C C . GLU A 1 98 ? 12.940 -4.470 -14.713 1.00 93.44 98 GLU A C 1
ATOM 787 O O . GLU A 1 98 ? 13.723 -4.751 -15.624 1.00 93.44 98 GLU A O 1
ATOM 792 N N . LEU A 1 99 ? 12.823 -3.222 -14.247 1.00 94.38 99 LEU A N 1
ATOM 793 C CA . LEU A 1 99 ? 13.537 -2.087 -14.835 1.00 94.38 99 LEU A CA 1
ATOM 794 C C . LEU A 1 99 ? 15.051 -2.151 -14.597 1.00 94.38 99 LEU A C 1
ATOM 796 O O . LEU A 1 99 ? 15.805 -1.760 -15.486 1.00 94.38 99 LEU A O 1
ATOM 800 N N . ASP A 1 100 ? 15.511 -2.648 -13.445 1.00 93.25 100 ASP A N 1
ATOM 801 C CA . ASP A 1 100 ? 16.936 -2.859 -13.162 1.00 93.25 100 ASP A CA 1
ATOM 802 C C . ASP A 1 100 ? 17.534 -3.863 -14.160 1.00 93.25 100 ASP A C 1
ATOM 804 O O . ASP A 1 100 ? 18.582 -3.598 -14.761 1.00 93.25 100 ASP A O 1
ATOM 808 N N . ALA A 1 101 ? 16.843 -4.980 -14.413 1.00 93.25 101 ALA A N 1
ATOM 809 C CA . ALA A 1 101 ? 17.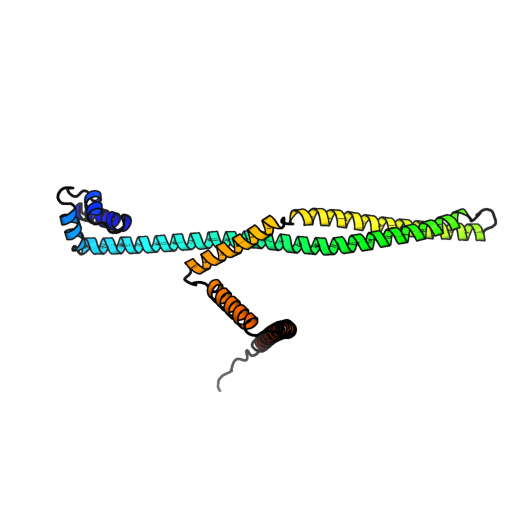272 -5.964 -15.405 1.00 93.25 101 ALA A CA 1
ATOM 810 C C . ALA A 1 101 ? 17.320 -5.370 -16.827 1.00 93.25 101 ALA A C 1
ATOM 812 O O . ALA A 1 101 ? 18.298 -5.566 -17.558 1.00 93.25 101 ALA A O 1
ATOM 813 N N . GLU A 1 102 ? 16.301 -4.596 -17.212 1.00 94.44 102 GLU A N 1
ATOM 814 C CA . GLU A 1 102 ? 16.263 -3.906 -18.504 1.00 94.44 102 GLU A CA 1
ATOM 815 C C . GLU A 1 102 ? 17.373 -2.858 -18.650 1.00 94.44 102 GLU A C 1
ATOM 817 O O . GLU A 1 102 ? 17.998 -2.771 -19.711 1.00 94.44 102 GLU A O 1
ATOM 822 N N . GLN A 1 103 ? 17.658 -2.075 -17.603 1.00 93.38 103 GLN A N 1
ATOM 823 C CA . GLN A 1 103 ? 18.720 -1.066 -17.625 1.00 93.38 103 GLN A CA 1
ATOM 824 C C . GLN A 1 103 ? 20.092 -1.695 -17.864 1.00 93.38 103 GLN A C 1
ATOM 826 O O . GLN A 1 103 ? 20.874 -1.170 -18.665 1.00 93.38 103 GLN A O 1
ATOM 831 N N . VAL A 1 104 ? 20.382 -2.822 -17.208 1.00 93.12 104 VAL A N 1
ATOM 832 C CA . VAL A 1 104 ? 21.634 -3.562 -17.413 1.00 93.12 104 VAL A CA 1
ATOM 833 C C . VAL A 1 104 ? 21.741 -4.018 -18.869 1.00 93.12 104 VAL A C 1
ATOM 835 O O . VAL A 1 104 ? 22.721 -3.689 -19.544 1.00 93.12 104 VAL A O 1
ATOM 838 N N . ALA A 1 105 ? 20.704 -4.675 -19.396 1.00 94.50 105 ALA A N 1
ATOM 839 C CA . ALA A 1 105 ? 20.692 -5.168 -20.773 1.00 94.50 105 ALA A CA 1
ATOM 840 C C . ALA A 1 105 ? 20.823 -4.036 -21.814 1.00 94.50 105 ALA A C 1
ATOM 842 O O . ALA A 1 105 ? 21.577 -4.147 -22.790 1.00 94.50 105 ALA A O 1
ATOM 843 N N . LEU A 1 106 ? 20.124 -2.914 -21.612 1.00 95.19 106 LEU A N 1
ATOM 844 C CA . LEU A 1 106 ? 20.213 -1.739 -22.481 1.00 95.19 106 LEU A CA 1
ATOM 845 C C . LEU A 1 106 ? 21.607 -1.113 -22.442 1.00 95.19 106 LEU A C 1
ATOM 847 O O . LEU A 1 106 ? 22.170 -0.817 -23.498 1.00 95.19 106 LEU A O 1
ATOM 851 N N . SER A 1 107 ? 22.188 -0.953 -21.253 1.00 94.50 107 SER A N 1
ATOM 852 C CA . SER A 1 107 ? 23.533 -0.399 -21.072 1.00 94.50 107 SER A CA 1
ATOM 853 C C . SER A 1 107 ? 24.600 -1.230 -21.795 1.00 94.50 107 SER A C 1
ATOM 855 O O . SER A 1 107 ? 25.448 -0.690 -22.522 1.00 94.50 107 SER A O 1
ATOM 857 N N . GLU A 1 108 ? 24.521 -2.558 -21.692 1.00 95.44 108 GLU A N 1
ATOM 858 C CA . GLU A 1 108 ? 25.391 -3.481 -22.426 1.00 95.44 108 GLU A CA 1
ATOM 859 C C . GLU A 1 108 ? 25.196 -3.357 -23.944 1.00 95.44 108 GLU A C 1
ATOM 861 O O . GLU A 1 108 ? 26.164 -3.219 -24.701 1.00 95.44 108 GLU A O 1
ATOM 866 N N . SER A 1 109 ? 23.943 -3.311 -24.401 1.00 96.00 109 SER A N 1
ATOM 867 C CA . SER A 1 109 ? 23.591 -3.160 -25.817 1.00 96.00 109 SER A CA 1
ATOM 868 C C . SER A 1 109 ? 24.083 -1.833 -26.413 1.00 96.00 109 SER A C 1
ATOM 870 O O . SER A 1 109 ? 24.588 -1.791 -27.545 1.00 96.00 109 SER A O 1
ATOM 872 N N . ILE A 1 110 ? 23.987 -0.736 -25.656 1.00 96.31 110 ILE A N 1
ATOM 873 C CA . ILE A 1 110 ? 24.524 0.582 -26.020 1.00 96.31 110 ILE A CA 1
ATOM 874 C C . ILE A 1 110 ? 26.048 0.512 -26.118 1.00 96.31 110 ILE A C 1
ATOM 876 O O . ILE A 1 110 ? 26.630 0.983 -27.099 1.00 96.31 110 ILE A O 1
ATOM 880 N N . THR A 1 111 ? 26.704 -0.105 -25.135 1.00 97.06 111 THR A N 1
ATOM 881 C CA . THR A 1 111 ? 28.163 -0.272 -25.110 1.00 97.06 111 THR A CA 1
ATOM 882 C C . THR A 1 111 ? 28.652 -1.064 -26.322 1.00 97.06 111 THR A C 1
ATOM 884 O O . THR A 1 111 ? 29.582 -0.636 -27.019 1.00 97.06 111 THR A O 1
ATOM 887 N N . TYR A 1 112 ? 27.974 -2.166 -26.650 1.00 97.00 112 TYR A N 1
ATOM 888 C CA . TYR A 1 112 ? 28.246 -2.945 -27.852 1.00 97.00 112 TYR A CA 1
ATOM 889 C C . TYR A 1 112 ? 28.078 -2.104 -29.124 1.00 97.00 112 TYR A C 1
ATOM 891 O O . TYR A 1 112 ? 29.000 -2.046 -29.945 1.00 97.00 112 TYR A O 1
ATOM 899 N N . SER A 1 113 ? 26.955 -1.391 -29.259 1.00 96.06 113 SER A N 1
ATOM 900 C CA . SER A 1 113 ? 26.650 -0.545 -30.424 1.00 96.06 113 SER A CA 1
ATOM 901 C C . SER A 1 113 ? 27.710 0.551 -30.610 1.00 96.06 113 SER A C 1
ATOM 903 O O . SER A 1 113 ? 28.241 0.727 -31.710 1.00 96.06 113 SER A O 1
ATOM 905 N N . LYS A 1 114 ? 28.133 1.205 -29.517 1.00 97.31 114 LYS A N 1
ATOM 906 C CA . LYS A 1 114 ? 29.240 2.178 -29.509 1.00 97.31 114 LYS A CA 1
ATOM 907 C C . LYS A 1 114 ? 30.553 1.549 -29.984 1.00 97.31 114 LYS A C 1
ATOM 909 O O . LYS A 1 114 ? 31.294 2.179 -30.738 1.00 97.31 114 LYS A O 1
ATOM 914 N N . SER A 1 115 ? 30.853 0.307 -29.595 1.00 97.00 115 SER A N 1
ATOM 915 C CA . SER A 1 115 ? 32.057 -0.404 -30.057 1.00 97.00 115 SER A CA 1
ATOM 916 C C . SER A 1 115 ? 32.034 -0.681 -31.570 1.00 97.00 115 SER A C 1
ATOM 918 O O . SER A 1 115 ? 33.038 -0.469 -32.257 1.00 97.00 115 SER A O 1
ATOM 920 N N . VAL A 1 116 ? 30.882 -1.104 -32.107 1.00 97.06 116 VAL A N 1
ATOM 921 C CA . VAL A 1 116 ? 30.680 -1.358 -33.542 1.00 97.06 116 VAL A CA 1
ATOM 922 C C . VAL A 1 116 ? 30.829 -0.058 -34.325 1.00 97.06 116 VAL A C 1
ATOM 924 O O . VAL A 1 116 ? 31.569 -0.016 -35.312 1.00 97.06 116 VAL A O 1
ATOM 927 N N . MET A 1 117 ? 30.191 1.011 -33.848 1.00 97.00 117 MET A N 1
ATOM 928 C CA . MET A 1 117 ? 30.274 2.342 -34.438 1.00 97.00 117 MET A CA 1
ATOM 929 C C . MET A 1 117 ? 31.722 2.840 -34.483 1.00 97.00 117 MET A C 1
ATOM 931 O O . MET A 1 117 ? 32.193 3.227 -35.549 1.00 97.00 117 MET A O 1
ATOM 935 N N . ARG A 1 118 ? 32.484 2.732 -33.381 1.00 97.00 118 ARG A N 1
ATOM 936 C CA . ARG A 1 118 ? 33.916 3.099 -33.346 1.00 97.00 118 ARG A CA 1
ATOM 937 C C . ARG A 1 118 ? 34.721 2.381 -34.434 1.00 97.00 118 ARG A C 1
ATOM 939 O O . ARG A 1 118 ? 35.494 3.024 -35.143 1.00 97.00 118 ARG A O 1
ATOM 946 N N . ARG A 1 119 ? 34.508 1.072 -34.626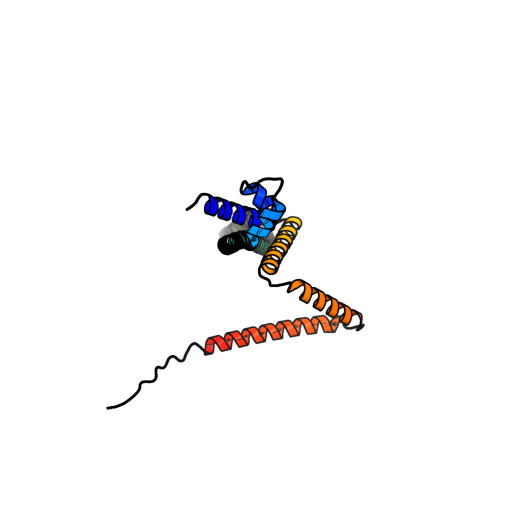 1.00 96.12 119 ARG A N 1
ATOM 947 C CA . ARG A 1 119 ? 35.168 0.304 -35.701 1.00 96.12 119 ARG A CA 1
ATOM 948 C C . ARG A 1 119 ? 34.788 0.814 -37.094 1.00 96.12 119 ARG A C 1
ATOM 950 O O . ARG A 1 119 ? 35.659 0.927 -37.956 1.00 96.12 119 ARG A O 1
ATOM 957 N N . LYS A 1 120 ? 33.512 1.136 -37.328 1.00 95.88 120 LYS A N 1
ATOM 958 C CA . LYS A 1 120 ? 33.051 1.700 -38.608 1.00 95.88 120 LYS A CA 1
ATOM 959 C C . LYS A 1 120 ? 33.614 3.101 -38.856 1.00 95.88 120 LYS A C 1
ATOM 961 O O . LYS A 1 120 ? 34.072 3.362 -39.964 1.00 95.88 120 LYS A O 1
ATOM 966 N N . VAL A 1 121 ? 33.675 3.956 -37.833 1.00 96.50 121 VAL A N 1
ATOM 967 C CA . VAL A 1 121 ? 34.277 5.299 -37.903 1.00 96.50 121 VAL A CA 1
ATOM 968 C C . VAL A 1 121 ? 35.750 5.224 -38.305 1.00 96.50 121 VAL A C 1
ATOM 970 O O . VAL A 1 121 ? 36.184 5.995 -39.159 1.00 96.50 121 VAL A O 1
ATOM 973 N N . ILE A 1 122 ? 36.520 4.282 -37.748 1.00 96.25 122 ILE A N 1
ATOM 974 C CA . ILE A 1 122 ? 37.925 4.070 -38.138 1.00 96.25 122 ILE A CA 1
ATOM 975 C C . ILE A 1 122 ? 38.025 3.733 -39.633 1.00 96.25 122 ILE A C 1
ATOM 977 O O . ILE A 1 122 ? 38.784 4.377 -40.358 1.00 96.25 122 ILE A O 1
ATOM 981 N N . LYS A 1 123 ? 37.212 2.784 -40.119 1.00 94.62 123 LYS A N 1
ATOM 982 C CA . LYS A 1 123 ? 37.183 2.407 -41.544 1.00 94.62 123 LYS A CA 1
ATOM 983 C C . LYS A 1 123 ? 36.772 3.579 -42.439 1.00 94.62 123 LYS A C 1
ATOM 985 O O . LYS A 1 123 ? 37.452 3.858 -43.420 1.00 94.62 123 LYS A O 1
ATOM 990 N N . TYR A 1 124 ? 35.725 4.315 -42.070 1.00 94.50 124 TYR A N 1
ATOM 991 C CA . TYR A 1 124 ? 35.285 5.521 -42.778 1.00 94.50 124 TYR A CA 1
ATOM 992 C C . TYR A 1 124 ? 36.413 6.557 -42.912 1.00 94.50 124 TYR A C 1
ATOM 994 O O . TYR A 1 124 ? 36.636 7.097 -43.997 1.00 94.50 124 TYR A O 1
ATOM 1002 N N . LYS A 1 125 ? 37.163 6.801 -41.827 1.00 93.88 125 LYS A N 1
ATOM 1003 C CA . LYS A 1 125 ? 38.288 7.749 -41.813 1.00 93.88 125 LYS A CA 1
ATOM 1004 C C . LYS A 1 125 ? 39.471 7.288 -42.668 1.00 93.88 125 LYS A C 1
ATOM 1006 O O . LYS A 1 125 ? 40.152 8.139 -43.228 1.00 93.88 125 LYS A O 1
ATOM 1011 N N . SER A 1 126 ? 39.691 5.979 -42.808 1.00 92.44 126 SER A N 1
ATOM 1012 C CA . SER A 1 126 ? 40.754 5.438 -43.672 1.00 92.44 126 SER A CA 1
ATOM 1013 C C . SER A 1 126 ? 40.471 5.543 -45.178 1.00 92.44 126 SER A C 1
ATOM 1015 O O . SER A 1 126 ? 41.393 5.390 -45.975 1.00 92.44 126 SER A O 1
ATOM 1017 N N . ILE A 1 127 ? 39.224 5.818 -45.587 1.00 90.81 127 ILE A N 1
ATOM 1018 C CA . ILE A 1 127 ? 38.858 5.923 -47.005 1.00 90.81 127 ILE A CA 1
ATOM 1019 C C . ILE A 1 127 ? 39.117 7.343 -47.521 1.00 90.81 127 ILE A C 1
ATOM 1021 O O . ILE A 1 127 ? 38.506 8.327 -47.077 1.00 90.81 127 ILE A O 1
ATOM 1025 N N . ASP A 1 128 ? 39.970 7.436 -48.539 1.00 85.81 128 ASP A N 1
ATOM 1026 C CA . ASP A 1 128 ? 40.175 8.650 -49.322 1.00 85.81 128 ASP A CA 1
ATOM 1027 C C . ASP A 1 128 ? 39.177 8.716 -50.491 1.00 85.81 128 ASP A C 1
ATOM 1029 O O . ASP A 1 128 ? 39.356 8.089 -51.534 1.00 85.81 128 ASP A O 1
ATOM 1033 N N . GLY A 1 129 ? 38.113 9.503 -50.318 1.00 79.25 129 GLY A N 1
ATOM 1034 C CA . GLY A 1 129 ? 37.040 9.666 -51.308 1.00 79.25 129 GLY A CA 1
ATOM 1035 C C . GLY A 1 129 ? 37.428 10.466 -52.559 1.00 79.25 129 GLY A C 1
ATOM 1036 O O . GLY A 1 129 ? 36.565 10.721 -53.399 1.00 79.25 129 GLY A O 1
ATOM 1037 N N . ARG A 1 130 ? 38.692 10.899 -52.680 1.00 81.88 130 ARG A N 1
ATOM 1038 C CA . ARG A 1 130 ? 39.231 11.559 -53.882 1.00 81.88 130 ARG A CA 1
ATOM 1039 C C . ARG A 1 130 ? 39.846 10.570 -54.876 1.00 81.88 130 ARG A C 1
ATOM 1041 O O . ARG A 1 130 ? 40.095 10.954 -56.011 1.00 81.88 130 ARG A O 1
ATOM 1048 N N . LYS A 1 131 ? 40.060 9.309 -54.474 1.00 82.25 131 LYS A N 1
ATOM 1049 C CA . LYS A 1 131 ? 40.730 8.273 -55.284 1.00 82.25 131 LYS A CA 1
ATOM 1050 C C . LYS A 1 131 ? 39.862 7.618 -56.368 1.00 82.25 131 LYS A C 1
ATOM 1052 O O . LYS A 1 131 ? 40.3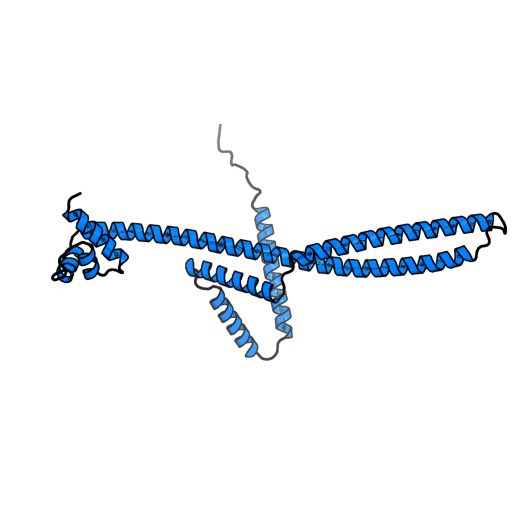28 6.695 -57.023 1.00 82.25 131 LYS A O 1
ATOM 1057 N N . GLY A 1 132 ? 38.624 8.072 -56.556 1.00 88.38 132 GLY A N 1
ATOM 1058 C CA . GLY A 1 132 ? 37.708 7.562 -57.580 1.00 88.38 132 GLY A CA 1
ATOM 1059 C C . GLY A 1 132 ? 36.265 7.481 -57.088 1.00 88.38 132 GLY A C 1
ATOM 1060 O O . GLY A 1 132 ? 35.996 7.631 -55.891 1.00 88.38 132 GLY A O 1
ATOM 1061 N N . ASP A 1 133 ? 35.336 7.242 -58.014 1.00 85.88 133 ASP A N 1
ATOM 1062 C CA . ASP A 1 133 ? 33.899 7.200 -57.719 1.00 85.88 133 ASP A CA 1
ATOM 1063 C C . ASP A 1 133 ? 33.525 6.047 -56.773 1.00 85.88 133 ASP A C 1
ATOM 1065 O O . ASP A 1 133 ? 32.734 6.253 -55.850 1.00 85.88 133 ASP A O 1
ATOM 1069 N N . ASP A 1 134 ? 34.185 4.890 -56.886 1.00 88.75 134 ASP A N 1
ATOM 1070 C CA . ASP A 1 134 ? 33.980 3.742 -55.989 1.00 88.75 134 ASP A CA 1
ATOM 1071 C C . ASP A 1 134 ? 34.343 4.065 -54.532 1.00 88.75 134 ASP A C 1
ATOM 1073 O O . ASP A 1 134 ? 33.596 3.762 -53.597 1.00 88.75 134 ASP A O 1
ATOM 1077 N N . ALA A 1 135 ? 35.470 4.755 -54.319 1.00 87.44 135 ALA A N 1
ATOM 1078 C CA . ALA A 1 135 ? 35.906 5.173 -52.988 1.00 87.44 135 ALA A CA 1
ATOM 1079 C C . ALA A 1 135 ? 34.948 6.210 -52.380 1.00 87.44 135 ALA A C 1
ATOM 1081 O O . ALA A 1 135 ? 34.702 6.209 -51.170 1.00 87.44 135 ALA A O 1
ATOM 1082 N N . ARG A 1 136 ? 34.373 7.089 -53.212 1.00 91.12 136 ARG A N 1
ATOM 1083 C CA . ARG A 1 136 ? 33.355 8.059 -52.790 1.00 91.12 136 ARG A CA 1
ATOM 1084 C C . ARG A 1 136 ? 32.045 7.366 -52.407 1.00 91.12 136 ARG A C 1
ATOM 1086 O O . ARG A 1 136 ? 31.469 7.709 -51.372 1.00 91.12 136 ARG A O 1
ATOM 1093 N N . ALA A 1 137 ? 31.598 6.391 -53.199 1.00 91.31 137 ALA A N 1
ATOM 1094 C CA . ALA A 1 137 ? 30.392 5.612 -52.932 1.00 91.31 137 ALA A CA 1
ATOM 1095 C C . ALA A 1 137 ? 30.514 4.804 -51.629 1.00 91.31 137 ALA A C 1
ATOM 1097 O O . ALA A 1 137 ? 29.640 4.899 -50.765 1.00 91.31 137 ALA A O 1
ATOM 1098 N N . GLU A 1 138 ? 31.631 4.097 -51.428 1.00 91.81 138 GLU A N 1
ATOM 1099 C CA . GLU A 1 138 ? 31.884 3.341 -50.195 1.00 91.81 138 GLU A CA 1
ATOM 1100 C C . GLU A 1 138 ? 31.967 4.272 -48.976 1.00 91.81 138 GLU A C 1
ATOM 1102 O O . GLU A 1 138 ? 31.382 3.987 -47.929 1.00 91.81 138 GLU A O 1
ATOM 1107 N N . LYS A 1 139 ? 32.614 5.438 -49.106 1.00 92.69 139 LYS A N 1
ATOM 1108 C CA . LYS A 1 139 ? 32.665 6.433 -48.025 1.00 92.69 139 LYS A CA 1
ATOM 1109 C C . LYS A 1 139 ? 31.272 6.942 -47.639 1.00 92.69 139 LYS A C 1
ATOM 1111 O O . LYS A 1 139 ? 30.979 7.044 -46.448 1.00 92.69 139 LYS A O 1
ATOM 1116 N N . LYS A 1 140 ? 30.403 7.213 -48.621 1.00 93.81 140 LYS A N 1
ATOM 1117 C CA . LYS A 1 140 ? 29.006 7.622 -48.393 1.00 93.81 140 LYS A CA 1
ATOM 1118 C C . LYS A 1 140 ? 28.193 6.513 -47.721 1.00 93.81 140 LYS A C 1
ATOM 1120 O O . LYS A 1 140 ? 27.477 6.788 -46.763 1.00 93.81 140 LYS A O 1
ATOM 1125 N N . ARG A 1 141 ? 28.343 5.262 -48.167 1.00 93.75 141 ARG A N 1
ATOM 1126 C CA . ARG A 1 141 ? 27.689 4.099 -47.551 1.00 93.75 141 ARG A CA 1
ATOM 1127 C C . ARG A 1 141 ? 28.093 3.940 -46.085 1.00 93.75 141 ARG A C 1
ATOM 1129 O O . ARG A 1 141 ? 27.235 3.769 -45.227 1.00 93.75 141 ARG A O 1
ATOM 1136 N N . ARG A 1 142 ? 29.391 4.024 -45.777 1.00 93.50 142 ARG A N 1
ATOM 1137 C CA . ARG A 1 142 ? 29.882 3.921 -44.393 1.00 93.50 142 ARG A CA 1
ATOM 1138 C C . ARG A 1 142 ? 29.374 5.048 -43.508 1.00 93.50 142 ARG A C 1
ATOM 1140 O O . ARG A 1 142 ? 29.103 4.794 -42.341 1.00 93.50 142 ARG A O 1
ATOM 1147 N N . LEU A 1 143 ? 29.237 6.258 -44.050 1.00 95.06 143 LEU A N 1
ATOM 1148 C CA . LEU A 1 143 ? 28.640 7.374 -43.322 1.00 95.06 143 LEU A CA 1
ATOM 1149 C C . LEU A 1 143 ? 27.174 7.089 -42.968 1.00 95.06 143 LEU A C 1
ATOM 1151 O O . LEU A 1 143 ? 26.804 7.273 -41.815 1.00 95.06 143 LEU A O 1
ATOM 1155 N N . ALA A 1 144 ? 26.383 6.567 -43.910 1.00 96.06 144 ALA A N 1
ATOM 1156 C CA . ALA A 1 144 ? 24.995 6.179 -43.647 1.00 96.06 144 ALA A CA 1
ATOM 1157 C C . ALA A 1 144 ? 24.893 5.084 -42.566 1.00 96.06 144 ALA A C 1
ATOM 1159 O O . ALA A 1 144 ? 24.114 5.222 -41.631 1.00 96.06 144 ALA A O 1
ATOM 1160 N N . GLU A 1 145 ? 25.744 4.049 -42.625 1.00 95.69 145 GLU A N 1
ATOM 1161 C CA . GLU A 1 145 ? 25.802 2.999 -41.589 1.00 95.69 145 GLU A CA 1
ATOM 1162 C C . GLU A 1 145 ? 26.194 3.546 -40.198 1.00 95.69 145 GLU A C 1
ATOM 1164 O O . GLU A 1 145 ? 25.824 2.969 -39.178 1.00 95.69 145 GLU A O 1
ATOM 1169 N N . ILE A 1 146 ? 27.002 4.613 -40.135 1.00 97.62 146 ILE A N 1
ATOM 1170 C CA . ILE A 1 146 ? 27.370 5.272 -38.870 1.00 97.62 146 ILE A CA 1
ATOM 1171 C C . ILE A 1 146 ? 26.184 6.072 -38.331 1.00 97.62 146 ILE A C 1
ATOM 1173 O O . ILE A 1 146 ? 25.857 5.910 -37.162 1.00 97.62 146 ILE A O 1
ATOM 1177 N N . GLN A 1 147 ? 25.525 6.866 -39.177 1.00 97.25 147 GLN A N 1
ATOM 1178 C CA . GLN A 1 147 ? 24.354 7.667 -38.799 1.00 97.25 147 GLN A CA 1
ATOM 1179 C C . GLN A 1 147 ? 23.195 6.793 -38.307 1.00 97.25 147 GLN A C 1
ATOM 1181 O O . GLN A 1 147 ? 22.538 7.121 -37.325 1.00 97.25 147 GLN A O 1
ATOM 1186 N N . GLU A 1 148 ? 22.977 5.641 -38.942 1.00 96.19 148 GLU A N 1
ATOM 1187 C CA . GLU A 1 148 ? 21.984 4.666 -38.489 1.00 96.19 148 GLU A CA 1
ATOM 1188 C C . GLU A 1 148 ? 22.318 4.121 -37.091 1.00 96.19 148 GLU A C 1
ATOM 1190 O O . GLU A 1 148 ? 21.445 4.022 -36.231 1.00 96.19 148 GLU A O 1
ATOM 1195 N N . LEU A 1 149 ? 23.592 3.813 -36.821 1.00 96.19 149 LEU A N 1
ATOM 1196 C CA . LEU A 1 149 ? 24.016 3.379 -35.489 1.00 96.19 149 LEU A CA 1
ATOM 1197 C C . LEU A 1 149 ? 23.925 4.492 -34.442 1.00 96.19 149 LEU A C 1
ATOM 1199 O O . LEU A 1 149 ? 23.623 4.188 -33.290 1.00 96.19 149 LEU A O 1
ATOM 1203 N N . GLU A 1 150 ? 24.194 5.744 -34.814 1.00 97.06 150 GLU A N 1
ATOM 1204 C CA . GLU A 1 150 ? 24.002 6.905 -33.938 1.00 97.06 150 GLU A CA 1
ATOM 1205 C C . GLU A 1 150 ? 22.535 7.012 -33.518 1.00 97.06 150 GLU A C 1
ATOM 1207 O O . GLU A 1 150 ? 22.269 7.045 -32.318 1.00 97.06 150 GLU A O 1
ATOM 1212 N N . LEU A 1 151 ? 21.602 6.916 -34.472 1.00 97.25 151 LEU A N 1
ATOM 1213 C CA . LEU A 1 151 ? 20.162 6.914 -34.202 1.00 97.25 151 LEU A CA 1
ATOM 1214 C C . LEU A 1 151 ? 19.748 5.750 -33.285 1.00 97.25 151 LEU A C 1
ATOM 1216 O O . LEU A 1 151 ? 19.001 5.932 -32.330 1.00 97.25 151 LEU A O 1
ATOM 1220 N N . VAL A 1 152 ? 20.259 4.538 -33.532 1.00 96.81 152 VAL A N 1
ATOM 1221 C CA . VAL A 1 152 ? 19.977 3.374 -32.671 1.00 96.81 152 VAL A CA 1
ATOM 1222 C C . VAL A 1 152 ? 20.503 3.585 -31.249 1.00 96.81 152 VAL A C 1
ATOM 1224 O O . VAL A 1 152 ? 19.858 3.170 -30.287 1.00 96.81 152 VAL A O 1
ATOM 1227 N N . ILE A 1 153 ? 21.686 4.184 -31.095 1.00 97.50 153 ILE A N 1
ATOM 1228 C CA . ILE A 1 153 ? 22.262 4.485 -29.781 1.00 97.50 153 ILE A CA 1
ATOM 1229 C C . ILE A 1 153 ? 21.443 5.565 -29.073 1.00 97.50 153 ILE A C 1
ATOM 1231 O O . ILE A 1 153 ? 21.189 5.414 -27.882 1.00 97.50 153 ILE A O 1
ATOM 1235 N N . GLU A 1 154 ? 21.047 6.621 -29.780 1.00 97.50 154 GLU A N 1
ATOM 1236 C CA . GLU A 1 154 ? 20.202 7.705 -29.271 1.00 97.50 154 GLU A CA 1
ATOM 1237 C C . GLU A 1 154 ? 18.874 7.159 -28.745 1.00 97.50 154 GLU A C 1
ATOM 1239 O O . GLU A 1 154 ? 18.634 7.242 -27.544 1.00 97.50 154 GLU A O 1
ATOM 1244 N N . ASN A 1 155 ? 18.127 6.427 -29.577 1.00 97.12 155 ASN A N 1
ATOM 1245 C CA . ASN A 1 155 ? 16.860 5.805 -29.183 1.00 97.12 155 ASN A CA 1
ATOM 1246 C C . ASN A 1 155 ? 17.000 4.919 -27.932 1.00 97.12 155 ASN A C 1
ATOM 1248 O O . ASN A 1 155 ? 16.137 4.914 -27.060 1.00 97.12 155 ASN A O 1
ATOM 1252 N N . LYS A 1 156 ? 18.093 4.152 -27.814 1.00 96.94 156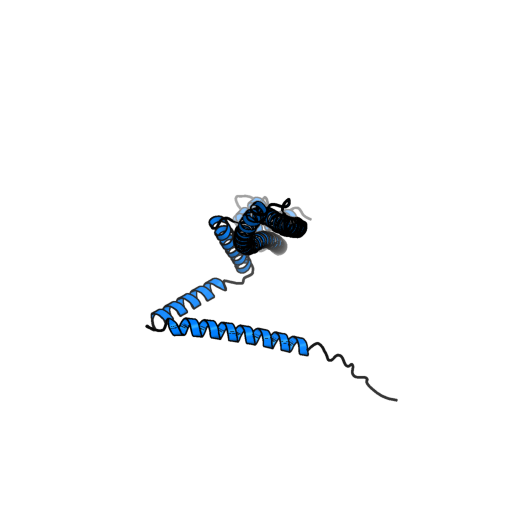 LYS A N 1
ATOM 1253 C CA . LYS A 1 156 ? 18.337 3.323 -26.621 1.00 96.94 156 LYS A CA 1
ATOM 1254 C C . LYS A 1 156 ? 18.659 4.155 -25.379 1.00 96.94 156 LYS A C 1
ATOM 1256 O O . LYS A 1 156 ? 18.306 3.734 -24.281 1.00 96.94 156 LYS A O 1
ATOM 1261 N N . ASN A 1 157 ? 19.349 5.289 -25.524 1.00 96.44 157 ASN A N 1
ATOM 1262 C CA . ASN A 1 157 ? 19.592 6.195 -24.398 1.00 96.44 157 ASN A CA 1
ATOM 1263 C C . ASN A 1 157 ? 18.292 6.865 -23.939 1.00 96.44 157 ASN A C 1
ATOM 1265 O O . ASN A 1 157 ? 18.120 7.038 -22.735 1.00 96.44 157 ASN A O 1
ATOM 1269 N N . ASP A 1 158 ? 17.383 7.189 -24.860 1.00 96.44 158 ASP A N 1
ATOM 1270 C CA . ASP A 1 158 ? 16.073 7.750 -24.514 1.00 96.44 158 ASP A CA 1
ATOM 1271 C C . ASP A 1 158 ? 15.268 6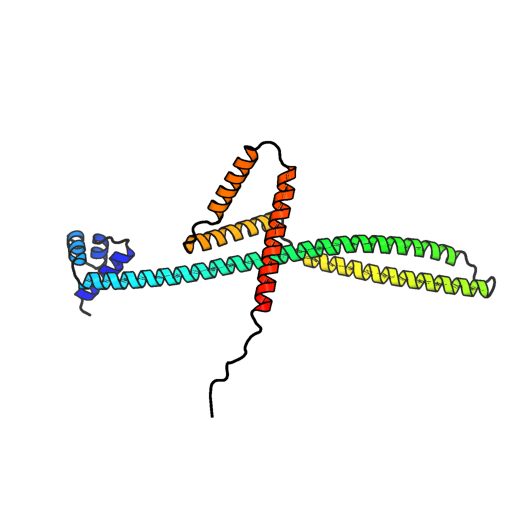.757 -23.669 1.00 96.44 158 ASP A C 1
ATOM 1273 O O . ASP A 1 158 ? 14.847 7.092 -22.562 1.00 96.44 158 ASP A O 1
ATOM 1277 N N . VAL A 1 159 ? 15.186 5.492 -24.103 1.00 96.19 159 VAL A N 1
ATOM 1278 C CA . VAL A 1 159 ? 14.551 4.417 -23.315 1.00 96.19 159 VAL A CA 1
ATOM 1279 C C . VAL A 1 159 ? 15.230 4.245 -21.951 1.00 96.19 159 VAL A C 1
ATOM 1281 O O . VAL A 1 159 ? 14.560 4.085 -20.934 1.00 96.19 159 VAL A O 1
ATOM 1284 N N . LEU A 1 160 ? 16.564 4.311 -21.889 1.00 95.19 160 LEU A N 1
ATOM 1285 C CA . LEU A 1 160 ? 17.295 4.216 -20.622 1.00 95.19 160 LEU A CA 1
ATOM 1286 C C . LEU A 1 160 ? 16.915 5.353 -19.652 1.00 95.19 160 LEU A C 1
ATOM 1288 O O . LEU A 1 160 ? 16.768 5.122 -18.447 1.00 95.19 160 LEU A O 1
ATOM 1292 N N . ASN A 1 161 ? 16.749 6.570 -20.171 1.00 94.75 161 ASN A N 1
ATOM 1293 C CA . ASN A 1 161 ? 16.348 7.742 -19.399 1.00 94.75 161 ASN A CA 1
ATOM 1294 C C . ASN A 1 161 ? 14.882 7.661 -18.932 1.00 94.75 161 ASN A C 1
ATOM 1296 O O . ASN A 1 161 ? 14.572 8.007 -17.785 1.00 94.75 161 ASN A O 1
ATOM 1300 N N . ASP A 1 162 ? 13.992 7.143 -19.778 1.00 95.06 162 ASP A N 1
ATOM 1301 C CA . ASP A 1 162 ? 12.601 6.864 -19.417 1.00 95.06 162 ASP A CA 1
ATOM 1302 C C . ASP A 1 162 ? 12.525 5.817 -18.298 1.00 95.06 162 ASP A C 1
ATOM 1304 O O . ASP A 1 162 ? 11.865 6.048 -17.277 1.00 95.06 162 ASP A O 1
ATOM 1308 N N . ASN A 1 163 ? 13.296 4.727 -18.412 1.00 95.19 163 ASN A N 1
ATOM 1309 C CA . ASN A 1 163 ? 13.405 3.703 -17.372 1.00 95.19 163 ASN A CA 1
ATOM 1310 C C . ASN A 1 163 ? 13.896 4.307 -16.049 1.00 95.19 163 ASN A C 1
ATOM 1312 O O . ASN A 1 163 ? 13.308 4.051 -15.000 1.00 95.19 163 ASN A O 1
ATOM 1316 N N . TYR A 1 164 ? 14.908 5.181 -16.072 1.00 93.12 164 TYR A N 1
ATOM 1317 C CA . TYR A 1 164 ? 15.384 5.862 -14.860 1.00 93.12 164 TYR A CA 1
ATOM 1318 C C . TYR A 1 164 ? 14.291 6.719 -14.195 1.00 93.12 164 TYR A C 1
ATOM 1320 O O . TYR A 1 164 ? 14.153 6.750 -12.962 1.00 93.12 164 TYR A O 1
ATOM 1328 N N . THR A 1 165 ? 13.477 7.397 -15.004 1.00 94.31 165 THR A N 1
ATOM 1329 C CA . THR A 1 165 ? 12.359 8.215 -14.522 1.00 94.31 165 THR A CA 1
ATOM 1330 C C . THR A 1 165 ? 11.272 7.339 -13.890 1.00 94.31 165 THR A C 1
ATOM 1332 O O . THR A 1 165 ? 10.809 7.633 -12.781 1.00 94.31 165 THR A O 1
ATOM 1335 N N . ALA A 1 166 ? 10.921 6.223 -14.535 1.00 94.25 166 ALA A N 1
ATOM 1336 C CA . ALA A 1 166 ? 9.967 5.243 -14.020 1.00 94.25 166 ALA A CA 1
ATOM 1337 C C . ALA A 1 166 ? 10.447 4.597 -12.708 1.00 94.25 166 ALA A C 1
ATOM 1339 O O . ALA A 1 166 ? 9.691 4.540 -11.735 1.00 94.25 166 ALA A O 1
ATOM 1340 N N . MET A 1 167 ? 11.725 4.216 -12.619 1.00 95.06 167 MET A N 1
ATOM 1341 C CA . MET A 1 167 ? 12.329 3.703 -11.384 1.00 95.06 167 MET A CA 1
ATOM 1342 C C . MET A 1 167 ? 12.263 4.727 -10.251 1.00 95.06 167 MET A C 1
ATOM 1344 O O . MET A 1 167 ? 11.936 4.393 -9.112 1.00 95.06 167 MET A O 1
ATOM 1348 N N . THR A 1 168 ? 12.546 5.997 -10.545 1.00 94.31 168 THR A N 1
ATOM 1349 C CA . THR A 1 168 ? 12.455 7.076 -9.552 1.00 94.31 168 THR A CA 1
ATOM 1350 C C . THR A 1 168 ? 11.026 7.232 -9.029 1.00 94.31 168 THR A C 1
ATOM 1352 O O . THR A 1 168 ? 10.827 7.449 -7.832 1.00 94.31 168 THR A O 1
ATOM 1355 N N . ALA A 1 169 ? 10.020 7.085 -9.894 1.00 93.81 169 ALA A N 1
ATOM 1356 C CA . ALA A 1 169 ? 8.620 7.093 -9.486 1.00 93.81 169 ALA A CA 1
ATOM 1357 C C . ALA A 1 169 ? 8.257 5.865 -8.631 1.00 93.81 169 ALA A C 1
ATOM 1359 O O . ALA A 1 169 ? 7.619 6.027 -7.590 1.00 93.81 169 ALA A O 1
ATOM 1360 N N . ALA A 1 170 ? 8.706 4.665 -9.013 1.00 93.69 170 ALA A N 1
ATOM 1361 C CA . ALA A 1 170 ? 8.469 3.430 -8.264 1.00 93.69 170 ALA A CA 1
ATOM 1362 C C . ALA A 1 170 ? 9.084 3.482 -6.855 1.00 93.69 170 ALA A C 1
ATOM 1364 O O . ALA A 1 170 ? 8.407 3.162 -5.877 1.00 93.69 170 ALA A O 1
ATOM 1365 N N . LYS A 1 171 ? 10.310 4.009 -6.716 1.00 94.00 171 LYS A N 1
ATOM 1366 C CA . LYS A 1 171 ? 10.995 4.181 -5.419 1.00 94.00 171 LYS A CA 1
ATOM 1367 C C . LYS A 1 171 ? 10.186 4.978 -4.392 1.00 94.00 171 LYS A C 1
ATOM 1369 O O . LYS A 1 171 ? 10.340 4.744 -3.200 1.00 94.00 171 LYS A O 1
ATOM 1374 N N . ARG A 1 172 ? 9.296 5.881 -4.820 1.00 93.81 172 ARG A N 1
ATOM 1375 C CA . ARG A 1 172 ? 8.428 6.657 -3.909 1.00 93.81 172 ARG A CA 1
ATOM 1376 C C . ARG A 1 172 ? 7.383 5.802 -3.193 1.00 93.81 172 ARG A C 1
ATOM 1378 O O . ARG A 1 172 ? 6.923 6.184 -2.124 1.00 93.81 172 ARG A O 1
ATOM 1385 N N . ASN A 1 173 ? 6.994 4.682 -3.796 1.00 93.50 173 ASN A N 1
ATOM 1386 C CA . ASN A 1 173 ? 6.037 3.735 -3.227 1.00 93.50 173 ASN A CA 1
ATOM 1387 C C . ASN A 1 173 ? 6.728 2.601 -2.460 1.00 93.50 173 ASN A C 1
ATOM 1389 O O . ASN A 1 173 ? 6.050 1.775 -1.853 1.00 93.50 173 ASN A O 1
ATOM 1393 N N . LEU A 1 174 ? 8.062 2.545 -2.488 1.00 93.56 174 LEU A N 1
ATOM 1394 C CA . LEU A 1 174 ? 8.812 1.532 -1.771 1.00 93.56 174 LEU A CA 1
ATOM 1395 C C . LEU A 1 174 ? 8.831 1.871 -0.277 1.00 93.56 174 LEU A C 1
ATOM 1397 O O . LEU A 1 174 ? 9.281 2.940 0.134 1.00 93.56 174 LEU A O 1
ATOM 1401 N N . LEU A 1 175 ? 8.358 0.938 0.540 1.00 90.62 175 LEU A N 1
ATOM 1402 C CA . LEU A 1 175 ? 8.523 0.998 1.980 1.00 90.62 175 LEU A CA 1
ATOM 1403 C C . LEU A 1 175 ? 9.927 0.523 2.343 1.00 90.62 175 LEU A C 1
ATOM 1405 O O . LEU A 1 175 ? 10.464 -0.412 1.746 1.00 90.62 175 LEU A O 1
ATOM 1409 N N . TRP A 1 176 ? 10.520 1.158 3.346 1.00 90.81 176 TRP A N 1
ATOM 1410 C CA . TRP A 1 176 ? 11.756 0.656 3.929 1.00 90.81 176 TRP A CA 1
ATOM 1411 C C . TRP A 1 176 ? 11.461 -0.674 4.622 1.00 90.81 176 TRP A C 1
ATOM 1413 O O . TRP A 1 176 ? 10.376 -0.852 5.167 1.00 90.81 176 TRP A O 1
ATOM 1423 N N . HIS A 1 177 ? 12.423 -1.601 4.653 1.00 85.06 177 HIS A N 1
ATOM 1424 C CA . HIS A 1 177 ? 12.206 -2.940 5.224 1.00 85.06 177 HIS A CA 1
ATOM 1425 C C . HIS A 1 177 ? 11.619 -2.902 6.648 1.00 85.06 177 HIS A C 1
ATOM 1427 O O . HIS A 1 177 ? 10.734 -3.689 6.984 1.00 85.06 177 HIS A O 1
ATOM 1433 N N . LYS A 1 178 ? 12.079 -1.953 7.477 1.00 90.06 178 LYS A N 1
ATOM 1434 C CA . LYS A 1 178 ? 11.532 -1.726 8.819 1.00 90.06 178 LYS A CA 1
ATOM 1435 C C . LYS A 1 178 ? 10.047 -1.346 8.763 1.00 90.06 178 LYS A C 1
ATOM 1437 O O . LYS A 1 178 ? 9.240 -2.009 9.404 1.00 90.06 178 LYS A O 1
ATOM 1442 N N . ASP A 1 179 ? 9.699 -0.342 7.965 1.00 88.12 179 ASP A N 1
ATOM 1443 C CA . ASP A 1 179 ? 8.326 0.154 7.838 1.00 88.12 179 ASP A CA 1
ATOM 1444 C C . ASP A 1 179 ? 7.403 -0.908 7.233 1.00 88.12 179 ASP A C 1
ATOM 1446 O O . ASP A 1 179 ? 6.295 -1.111 7.716 1.00 88.12 179 ASP A O 1
ATOM 1450 N N . TRP A 1 180 ? 7.860 -1.639 6.211 1.00 89.88 180 TRP A N 1
ATOM 1451 C CA . TRP A 1 180 ? 7.117 -2.756 5.622 1.00 89.88 180 TRP A CA 1
ATOM 1452 C C . TRP A 1 180 ? 6.778 -3.818 6.675 1.00 89.88 180 TRP A C 1
ATOM 1454 O O . TRP A 1 180 ? 5.618 -4.211 6.811 1.00 89.88 180 TRP A O 1
ATOM 1464 N N . LYS A 1 181 ? 7.761 -4.218 7.492 1.00 84.50 181 LYS A N 1
ATOM 1465 C CA . LYS A 1 181 ? 7.550 -5.164 8.595 1.00 84.50 181 LYS A CA 1
ATOM 1466 C C . LYS A 1 181 ? 6.583 -4.616 9.650 1.00 84.50 181 LYS A C 1
ATOM 1468 O O . LYS A 1 181 ? 5.752 -5.370 10.163 1.00 84.50 181 LYS A O 1
ATOM 1473 N N . GLU A 1 182 ? 6.665 -3.326 9.968 1.00 89.00 182 GLU A N 1
ATOM 1474 C CA . GLU A 1 182 ? 5.723 -2.657 10.872 1.00 89.00 182 GLU A CA 1
ATOM 1475 C C . GLU A 1 182 ? 4.297 -2.662 10.302 1.00 89.00 182 GLU A C 1
ATOM 1477 O O . GLU A 1 182 ? 3.371 -3.049 11.013 1.00 89.00 182 GLU A O 1
ATOM 1482 N N . PHE A 1 183 ? 4.108 -2.340 9.017 1.00 83.38 183 PHE A N 1
ATOM 1483 C CA . PHE A 1 183 ? 2.802 -2.402 8.347 1.00 83.38 183 PHE A CA 1
ATOM 1484 C C . PHE A 1 183 ? 2.225 -3.822 8.327 1.00 83.38 183 PHE A C 1
ATOM 1486 O O . PHE A 1 183 ? 1.049 -4.002 8.645 1.00 83.38 183 PHE A O 1
ATOM 1493 N N . MET A 1 184 ? 3.040 -4.838 8.032 1.00 81.44 184 MET A N 1
ATOM 1494 C CA . MET A 1 184 ? 2.626 -6.249 8.074 1.00 81.44 184 MET A CA 1
ATOM 1495 C C . MET A 1 184 ? 2.207 -6.688 9.483 1.00 81.44 184 MET A C 1
ATOM 1497 O O . MET A 1 184 ? 1.195 -7.374 9.662 1.00 81.44 184 MET A O 1
ATOM 1501 N N . THR A 1 185 ? 2.957 -6.258 10.500 1.00 86.44 185 THR A N 1
ATOM 1502 C CA . THR A 1 185 ? 2.637 -6.549 11.904 1.00 86.44 185 THR A CA 1
ATOM 1503 C C . THR A 1 185 ? 1.338 -5.861 12.307 1.00 86.44 185 THR A C 1
ATOM 1505 O O . THR A 1 185 ? 0.441 -6.507 12.840 1.00 86.44 185 THR A O 1
ATOM 1508 N N . LEU A 1 186 ? 1.195 -4.572 11.992 1.00 88.75 186 LEU A N 1
ATOM 1509 C CA . LEU A 1 186 ? 0.001 -3.788 12.298 1.00 88.75 186 LEU A CA 1
ATOM 1510 C C . LEU A 1 186 ? -1.249 -4.385 11.643 1.00 88.75 186 LEU A C 1
ATOM 1512 O O . LEU A 1 186 ? -2.270 -4.543 12.310 1.00 88.75 186 LEU A O 1
ATOM 1516 N N . ARG A 1 187 ? -1.154 -4.772 10.366 1.00 87.88 187 ARG A N 1
ATOM 1517 C CA . ARG A 1 187 ? -2.219 -5.479 9.646 1.00 87.88 187 ARG A CA 1
ATOM 1518 C C . ARG A 1 187 ? -2.658 -6.733 10.398 1.00 87.88 187 ARG A C 1
ATOM 1520 O O . ARG A 1 187 ? -3.850 -6.933 10.613 1.00 87.88 187 ARG A O 1
ATOM 1527 N N . THR A 1 188 ? -1.694 -7.554 10.808 1.00 84.50 188 THR A N 1
ATOM 1528 C CA . THR A 1 188 ? -1.949 -8.809 11.526 1.00 84.50 188 THR A CA 1
ATOM 1529 C C . THR A 1 188 ? -2.631 -8.549 12.867 1.00 84.50 188 THR A C 1
ATOM 1531 O O . THR A 1 188 ? -3.646 -9.173 13.163 1.00 84.50 188 THR A O 1
ATOM 1534 N N . THR A 1 189 ? -2.141 -7.579 13.641 1.00 85.50 189 THR A N 1
ATOM 1535 C CA . THR A 1 189 ? -2.723 -7.207 14.938 1.00 85.50 189 THR A CA 1
ATOM 1536 C C . THR A 1 189 ? -4.158 -6.700 14.806 1.00 85.50 189 THR A C 1
ATOM 1538 O O . THR A 1 189 ? -5.017 -7.097 15.587 1.00 85.50 189 THR A O 1
ATOM 1541 N N . ILE A 1 190 ? -4.447 -5.852 13.812 1.00 82.19 190 ILE A N 1
ATOM 1542 C CA . ILE A 1 190 ? -5.804 -5.328 13.594 1.00 82.19 190 ILE A CA 1
ATOM 1543 C C . ILE A 1 190 ? -6.758 -6.446 13.159 1.00 82.19 190 ILE A C 1
ATOM 1545 O O . ILE A 1 190 ? -7.890 -6.506 13.636 1.00 82.19 190 ILE A O 1
ATOM 1549 N N . LEU A 1 191 ? -6.316 -7.343 12.273 1.00 81.44 191 LEU A N 1
ATOM 1550 C CA . LEU A 1 191 ? -7.116 -8.501 11.870 1.00 81.44 191 LEU A CA 1
ATOM 1551 C C . LEU A 1 191 ? -7.394 -9.432 13.054 1.00 81.44 191 LEU A C 1
ATOM 1553 O O . LEU A 1 191 ? -8.525 -9.883 13.209 1.00 81.44 191 LEU A O 1
ATOM 1557 N N . GLN A 1 192 ? -6.404 -9.672 13.915 1.00 80.88 192 GLN A N 1
ATOM 1558 C CA . GLN A 1 192 ? -6.602 -10.458 15.130 1.00 80.88 192 GLN A CA 1
ATOM 1559 C C . GLN A 1 192 ? -7.622 -9.792 16.068 1.00 80.88 192 GLN A C 1
ATOM 1561 O O . GLN A 1 192 ? -8.562 -10.457 16.488 1.00 80.88 192 GLN A O 1
ATOM 1566 N N . ASP A 1 193 ? -7.518 -8.479 16.314 1.00 83.88 193 ASP A N 1
ATOM 1567 C CA . ASP A 1 193 ? -8.496 -7.737 17.129 1.00 83.88 193 ASP A CA 1
ATOM 1568 C C . ASP A 1 193 ? -9.914 -7.810 16.529 1.00 83.88 193 ASP A C 1
ATOM 1570 O O . ASP A 1 193 ? -10.897 -8.006 17.245 1.00 83.88 193 ASP A O 1
ATOM 1574 N N . LEU A 1 194 ? -10.041 -7.727 15.199 1.00 80.25 194 LEU A N 1
ATOM 1575 C CA . LEU A 1 194 ? -11.311 -7.924 14.493 1.00 80.25 194 LEU A CA 1
ATOM 1576 C C . LEU A 1 194 ? -11.893 -9.331 14.719 1.00 80.25 194 LEU A C 1
ATOM 1578 O O . LEU A 1 194 ? -13.100 -9.464 14.950 1.00 80.25 194 LEU A O 1
ATOM 1582 N N . PHE A 1 195 ? -11.066 -10.378 14.663 1.00 74.00 195 PHE A N 1
ATOM 1583 C CA . PHE A 1 195 ? -11.499 -11.761 14.894 1.00 74.00 195 PHE A CA 1
ATOM 1584 C C . PHE A 1 195 ? -11.873 -12.018 16.358 1.00 74.00 195 PHE A C 1
ATOM 1586 O O . PHE A 1 195 ? -12.946 -12.561 16.639 1.00 74.00 195 PHE A O 1
ATOM 1593 N N . ASP A 1 196 ? -11.063 -11.533 17.295 1.00 77.75 196 ASP A N 1
ATOM 1594 C CA . ASP A 1 196 ? -11.307 -11.684 18.729 1.00 77.75 196 ASP A CA 1
ATOM 1595 C C . ASP A 1 196 ? -12.629 -11.017 19.138 1.00 77.75 196 ASP A C 1
ATOM 1597 O O . ASP A 1 196 ? -13.440 -11.606 19.861 1.00 77.75 196 ASP A O 1
ATOM 1601 N N . ARG A 1 197 ? -12.907 -9.817 18.608 1.00 72.88 197 ARG A N 1
ATOM 1602 C CA . ARG A 1 197 ? -14.169 -9.095 18.842 1.00 72.88 197 ARG A CA 1
ATOM 1603 C C . ARG A 1 197 ? -15.385 -9.776 18.227 1.00 72.88 197 ARG A C 1
ATOM 1605 O O . ARG A 1 197 ? -16.503 -9.526 18.682 1.00 72.88 197 ARG A O 1
ATOM 1612 N N . SER A 1 198 ? -15.212 -10.573 17.174 1.00 66.81 198 SER A N 1
ATOM 1613 C CA . SER A 1 198 ? -16.328 -11.229 16.470 1.00 66.81 198 SER A CA 1
ATOM 1614 C C . SER A 1 198 ? -16.661 -12.589 17.074 1.00 66.81 198 SER A C 1
ATOM 1616 O O . SER A 1 198 ? -17.557 -13.280 16.593 1.00 66.81 198 SER A O 1
ATOM 1618 N N . GLY A 1 199 ? -15.979 -12.956 18.164 1.00 58.94 199 GLY A N 1
ATOM 1619 C CA . GLY A 1 199 ? -16.136 -14.247 18.820 1.00 58.94 199 GLY A CA 1
ATOM 1620 C C . GLY A 1 199 ? -15.408 -15.379 18.094 1.00 58.94 199 GLY A C 1
ATOM 1621 O O . GLY A 1 199 ? -15.470 -16.521 18.551 1.00 58.94 199 GLY A O 1
ATOM 1622 N N . TYR A 1 200 ? -14.676 -15.081 17.015 1.00 51.47 200 TYR A N 1
ATOM 1623 C CA . TYR A 1 200 ? -13.743 -16.012 16.395 1.00 51.47 200 TYR A CA 1
ATOM 1624 C C . TYR A 1 200 ? -12.461 -16.020 17.224 1.00 51.47 200 TYR A C 1
ATOM 1626 O O . TYR A 1 200 ? -11.473 -15.383 16.876 1.00 51.47 200 TYR A O 1
ATOM 1634 N N . LYS A 1 201 ? -12.476 -16.737 18.353 1.00 47.06 201 LYS A N 1
ATOM 1635 C CA . LYS A 1 201 ? -11.244 -16.998 19.101 1.00 47.06 201 LYS A CA 1
ATOM 1636 C C . LYS A 1 201 ? -10.296 -17.844 18.249 1.00 47.06 201 LYS A C 1
ATOM 1638 O O . LYS A 1 201 ? -10.453 -19.057 18.136 1.00 47.06 201 LYS A O 1
ATOM 1643 N N . ASP A 1 202 ? -9.326 -17.141 17.687 1.00 47.97 202 ASP A N 1
ATOM 1644 C CA . ASP A 1 202 ? -7.963 -17.559 17.406 1.00 47.97 202 ASP A CA 1
ATOM 1645 C C . ASP A 1 202 ? -7.752 -18.826 16.554 1.00 47.97 202 ASP A C 1
ATOM 1647 O O . ASP A 1 202 ? -7.462 -19.927 17.035 1.00 47.97 202 ASP A O 1
ATOM 1651 N N . VAL A 1 203 ? -7.827 -18.642 15.233 1.00 46.78 203 VAL A N 1
ATOM 1652 C CA . VAL A 1 203 ? -7.269 -19.599 14.263 1.00 46.78 203 VAL A CA 1
ATOM 1653 C C . VAL A 1 203 ? -5.730 -19.584 14.326 1.00 46.78 203 VAL A C 1
ATOM 1655 O O . VAL A 1 203 ? -5.094 -20.602 14.058 1.00 46.78 203 VAL A O 1
ATOM 1658 N N . SER A 1 204 ? -5.123 -18.474 14.762 1.00 48.53 204 SER A N 1
ATOM 1659 C CA . SER A 1 204 ? -3.672 -18.284 14.848 1.00 48.53 204 SER A CA 1
ATOM 1660 C C . SER A 1 204 ? -3.053 -19.124 15.973 1.00 48.53 204 SER A C 1
ATOM 1662 O O . SER A 1 204 ? -2.112 -19.860 15.704 1.00 48.53 204 SER A O 1
ATOM 1664 N N . ILE A 1 205 ? -3.606 -19.138 17.195 1.00 47.91 205 ILE A N 1
ATOM 1665 C CA . ILE A 1 205 ? -3.124 -19.998 18.300 1.00 47.91 205 ILE A CA 1
ATOM 1666 C C . ILE A 1 205 ? -3.264 -21.484 17.955 1.00 47.91 205 ILE A C 1
ATOM 1668 O O . ILE A 1 205 ? -2.358 -22.262 18.252 1.00 47.91 205 ILE A O 1
ATOM 1672 N N . ARG A 1 206 ? -4.363 -21.902 17.309 1.00 47.06 206 ARG A N 1
ATOM 1673 C CA . ARG A 1 206 ? -4.506 -23.298 16.861 1.00 47.06 206 ARG A CA 1
ATOM 1674 C C . ARG A 1 206 ? -3.461 -23.658 15.814 1.00 47.06 206 ARG A C 1
ATOM 1676 O O . ARG A 1 206 ? -2.877 -24.731 15.912 1.00 47.06 206 ARG A O 1
ATOM 1683 N N . ASN A 1 207 ? -3.199 -22.770 14.860 1.00 49.34 207 ASN A N 1
ATOM 1684 C CA . ASN A 1 207 ? -2.220 -23.015 13.808 1.00 49.34 207 ASN A CA 1
ATOM 1685 C C . ASN A 1 207 ? -0.782 -22.970 14.330 1.00 49.34 207 ASN A C 1
ATOM 1687 O O . ASN A 1 207 ? -0.009 -23.838 13.956 1.00 49.34 207 ASN A O 1
ATOM 1691 N N . PHE A 1 208 ? -0.426 -22.052 15.234 1.00 45.69 208 PHE A N 1
ATOM 1692 C CA . PHE A 1 208 ? 0.896 -22.035 15.869 1.00 45.69 208 PHE A CA 1
ATOM 1693 C C . PHE A 1 208 ? 1.108 -23.257 16.759 1.00 45.69 208 PHE A C 1
ATOM 1695 O O . PHE A 1 208 ? 2.131 -23.908 16.631 1.00 45.69 208 PHE A O 1
ATOM 1702 N N . ALA A 1 209 ? 0.124 -23.657 17.570 1.00 54.41 209 ALA A N 1
ATOM 1703 C CA . ALA A 1 209 ? 0.233 -24.873 18.375 1.00 54.41 209 ALA A CA 1
ATOM 1704 C C . ALA A 1 209 ? 0.303 -26.145 17.514 1.00 54.41 209 ALA A C 1
ATOM 1706 O O . ALA A 1 209 ? 1.011 -27.085 17.865 1.00 54.41 209 ALA A O 1
ATOM 1707 N N . LEU A 1 210 ? -0.410 -26.186 16.382 1.00 50.31 210 LEU A N 1
ATOM 1708 C CA . LEU A 1 210 ? -0.314 -27.281 15.417 1.00 50.31 210 LEU A CA 1
ATOM 1709 C C . LEU A 1 210 ? 1.038 -27.284 14.707 1.00 50.31 210 LEU A C 1
ATOM 1711 O O . LEU A 1 210 ? 1.628 -28.348 14.594 1.00 50.31 210 LEU A O 1
ATOM 1715 N N . VAL A 1 211 ? 1.549 -26.127 14.283 1.00 50.88 211 VAL A N 1
ATOM 1716 C CA . VAL A 1 211 ? 2.868 -25.979 13.651 1.00 50.88 211 VAL A CA 1
ATOM 1717 C C . VAL A 1 211 ? 3.982 -26.322 14.638 1.00 50.88 211 VAL A C 1
ATOM 1719 O O . VAL A 1 211 ? 4.849 -27.111 14.290 1.00 50.88 211 VAL A O 1
ATOM 1722 N N . ASP A 1 212 ? 3.922 -25.851 15.881 1.00 58.03 212 ASP A N 1
ATOM 1723 C CA . ASP A 1 212 ? 4.876 -26.183 16.943 1.00 58.03 212 ASP A CA 1
ATOM 1724 C C . ASP A 1 212 ? 4.807 -27.670 17.313 1.00 58.03 212 ASP A C 1
ATOM 1726 O O . ASP A 1 212 ? 5.839 -28.309 17.512 1.00 58.03 212 ASP A O 1
ATOM 1730 N N . ALA A 1 213 ? 3.610 -28.267 17.336 1.00 64.62 213 ALA A N 1
ATOM 1731 C CA . ALA A 1 213 ? 3.445 -29.708 17.513 1.00 64.62 213 ALA A CA 1
ATOM 1732 C C . ALA A 1 213 ? 3.959 -30.509 16.303 1.00 64.62 213 ALA A C 1
ATOM 1734 O O . ALA A 1 213 ? 4.495 -31.606 16.478 1.00 64.62 213 ALA A O 1
ATOM 1735 N N . GLN A 1 214 ? 3.830 -29.974 15.084 1.00 51.41 214 GLN A N 1
ATOM 1736 C CA . GLN A 1 214 ? 4.381 -30.564 13.865 1.00 51.41 214 GLN A CA 1
ATOM 1737 C C . GLN A 1 214 ? 5.913 -30.484 13.879 1.00 51.41 214 GLN A C 1
ATOM 1739 O O . GLN A 1 214 ? 6.570 -31.488 13.635 1.00 51.41 214 GLN A O 1
ATOM 1744 N N . ILE A 1 215 ? 6.485 -29.334 14.245 1.00 53.75 215 ILE A N 1
ATOM 1745 C CA . ILE A 1 215 ? 7.927 -29.098 14.400 1.00 53.75 215 ILE A CA 1
ATOM 1746 C C . ILE A 1 215 ? 8.496 -29.987 15.508 1.00 53.75 215 ILE A C 1
ATOM 1748 O O . ILE A 1 215 ? 9.534 -30.612 15.320 1.00 53.75 215 ILE A O 1
ATOM 1752 N N . ALA A 1 216 ? 7.803 -30.132 16.639 1.00 66.88 216 ALA A N 1
ATOM 1753 C CA . ALA A 1 216 ? 8.206 -31.040 17.710 1.00 66.88 216 ALA A CA 1
ATOM 1754 C C . ALA A 1 216 ? 8.177 -32.513 17.265 1.00 66.88 216 ALA A C 1
ATOM 1756 O O . ALA A 1 216 ? 9.082 -33.272 17.607 1.00 66.88 216 ALA A O 1
ATOM 1757 N N . LYS A 1 217 ? 7.183 -32.918 16.461 1.00 57.78 217 LYS A N 1
ATOM 1758 C CA . LYS A 1 217 ? 7.137 -34.254 15.841 1.00 57.78 217 LYS A CA 1
ATOM 1759 C C . LYS A 1 217 ? 8.254 -34.467 14.819 1.00 57.78 217 LYS A C 1
ATOM 1761 O O . LYS A 1 217 ? 8.823 -35.553 14.788 1.00 57.78 217 LYS A O 1
ATOM 1766 N N . LEU A 1 218 ? 8.583 -33.452 14.021 1.00 47.00 218 LEU A N 1
ATOM 1767 C CA . LEU A 1 218 ? 9.682 -33.487 13.050 1.00 47.00 218 LEU A CA 1
ATOM 1768 C C . LEU A 1 218 ? 11.044 -33.573 13.751 1.00 47.00 218 LEU A C 1
ATOM 1770 O O . LEU A 1 218 ? 11.882 -34.380 13.369 1.00 47.00 218 LEU A O 1
ATOM 1774 N N . ASN A 1 219 ? 11.232 -32.830 14.840 1.00 52.56 219 ASN A N 1
ATOM 1775 C CA . ASN A 1 219 ? 12.451 -32.875 15.648 1.00 52.56 219 ASN A CA 1
ATOM 1776 C C . ASN A 1 219 ? 12.587 -34.182 16.453 1.00 52.56 219 ASN A C 1
ATOM 1778 O O . ASN A 1 219 ? 13.700 -34.587 16.781 1.00 52.56 219 ASN A O 1
ATOM 1782 N N . ALA A 1 220 ? 11.474 -34.856 16.761 1.00 62.06 220 ALA A N 1
ATOM 1783 C CA . ALA A 1 220 ? 11.465 -36.175 17.398 1.00 62.06 220 ALA A CA 1
ATOM 1784 C C . ALA A 1 220 ? 11.697 -37.336 16.406 1.00 62.06 220 ALA A C 1
ATOM 1786 O O . ALA A 1 220 ? 12.077 -38.429 16.824 1.00 62.06 220 ALA A O 1
ATOM 1787 N N . GLY A 1 221 ? 11.487 -37.113 15.105 1.00 50.09 221 GLY A N 1
ATOM 1788 C CA . GLY A 1 221 ? 11.754 -38.059 14.022 1.00 50.09 221 GLY A CA 1
ATOM 1789 C C . GLY A 1 221 ? 13.030 -37.687 13.274 1.00 50.09 221 GLY A C 1
ATOM 1790 O O . GLY A 1 221 ? 12.968 -37.145 12.176 1.00 50.09 221 GLY A O 1
ATOM 1791 N N . GLY A 1 222 ? 14.188 -37.941 13.884 1.00 46.22 222 GLY A N 1
ATOM 1792 C CA . GLY A 1 222 ? 15.487 -37.618 13.293 1.00 46.22 222 GLY A CA 1
ATOM 1793 C C . GLY A 1 222 ? 15.668 -38.160 11.866 1.00 46.22 222 GLY A C 1
ATOM 1794 O O . GLY A 1 222 ? 15.370 -39.321 11.591 1.00 46.22 222 GLY A O 1
ATOM 1795 N N . ASN A 1 223 ? 16.240 -37.300 11.014 1.00 49.56 223 ASN A N 1
ATOM 1796 C CA . ASN A 1 223 ? 16.646 -37.496 9.616 1.00 49.56 223 ASN A CA 1
ATOM 1797 C C . ASN A 1 223 ? 15.531 -37.650 8.577 1.00 49.56 223 ASN A C 1
ATOM 1799 O O . ASN A 1 223 ? 15.266 -38.761 8.127 1.00 49.56 223 ASN A O 1
ATOM 1803 N N . GLN A 1 224 ? 14.994 -36.526 8.079 1.00 51.28 224 GLN A N 1
ATOM 1804 C CA . GLN A 1 224 ? 14.383 -36.477 6.742 1.00 51.28 224 GLN A CA 1
ATOM 1805 C C . GLN A 1 224 ? 14.186 -35.042 6.196 1.00 51.28 224 GLN A C 1
ATOM 1807 O O . GLN A 1 224 ? 13.113 -34.691 5.720 1.00 51.28 224 GLN A O 1
ATOM 1812 N N . GLU A 1 225 ? 15.227 -34.199 6.197 1.00 45.62 225 GLU A N 1
ATOM 1813 C CA . GLU A 1 225 ? 15.169 -32.868 5.544 1.00 45.62 225 GLU A CA 1
ATOM 1814 C C . GLU A 1 225 ? 14.784 -32.952 4.050 1.00 45.62 225 GLU A C 1
ATOM 1816 O O . GLU A 1 225 ? 14.022 -32.122 3.563 1.00 45.62 225 GLU A O 1
ATOM 1821 N N . ALA A 1 226 ? 15.191 -34.013 3.342 1.00 43.62 226 ALA A N 1
ATOM 1822 C CA . ALA A 1 226 ? 14.860 -34.212 1.925 1.00 43.62 226 ALA A CA 1
ATOM 1823 C C . ALA A 1 226 ? 13.406 -34.668 1.660 1.00 43.62 226 ALA A C 1
ATOM 1825 O O . ALA A 1 226 ? 12.882 -34.448 0.569 1.00 43.62 226 ALA A O 1
ATOM 1826 N N . ALA A 1 227 ? 12.731 -35.291 2.635 1.00 42.56 227 ALA A N 1
ATOM 1827 C CA . ALA A 1 227 ? 11.336 -35.717 2.468 1.00 42.56 227 ALA A CA 1
ATOM 1828 C C . ALA A 1 227 ? 10.348 -34.568 2.724 1.00 42.56 227 ALA A C 1
ATOM 1830 O O . ALA A 1 227 ? 9.234 -34.582 2.199 1.00 42.56 227 ALA A O 1
ATOM 1831 N N . ILE A 1 228 ? 10.754 -33.557 3.498 1.00 43.88 228 ILE A N 1
ATOM 1832 C CA . ILE A 1 228 ? 9.909 -32.414 3.862 1.00 43.88 228 ILE A CA 1
ATOM 1833 C C . ILE A 1 228 ? 9.708 -31.482 2.660 1.00 43.88 228 ILE A C 1
ATOM 1835 O O . ILE A 1 228 ? 8.571 -31.101 2.390 1.00 43.88 228 ILE A O 1
ATOM 1839 N N . GLU A 1 229 ? 10.752 -31.192 1.874 1.00 41.31 229 GLU A N 1
ATOM 1840 C CA . GLU A 1 229 ? 10.595 -30.418 0.630 1.00 41.31 229 GLU A CA 1
ATOM 1841 C C . GLU A 1 229 ? 9.692 -31.141 -0.379 1.00 41.31 229 GLU A C 1
ATOM 1843 O O . GLU A 1 229 ? 8.769 -30.532 -0.919 1.00 41.31 229 GLU A O 1
ATOM 1848 N N . GLN A 1 230 ? 9.870 -32.454 -0.574 1.00 41.97 230 GLN A N 1
ATOM 1849 C CA . GLN A 1 230 ? 8.998 -33.226 -1.467 1.00 41.97 230 GLN A CA 1
ATOM 1850 C C . GLN A 1 230 ? 7.547 -33.285 -0.965 1.00 41.97 230 GLN A C 1
ATOM 1852 O O . GLN A 1 230 ? 6.628 -33.134 -1.762 1.00 41.97 230 GLN A O 1
ATOM 1857 N N . THR A 1 231 ? 7.311 -33.425 0.342 1.00 39.97 231 THR A N 1
ATOM 1858 C CA . THR A 1 231 ? 5.947 -33.513 0.897 1.00 39.97 231 THR A CA 1
ATOM 1859 C C . THR A 1 231 ? 5.214 -32.166 0.854 1.00 39.97 231 THR A C 1
ATOM 1861 O O . THR A 1 231 ? 4.022 -32.125 0.549 1.00 39.97 231 THR A O 1
ATOM 1864 N N . ILE A 1 232 ? 5.914 -31.048 1.092 1.00 42.06 232 ILE A N 1
ATOM 1865 C CA . ILE A 1 232 ? 5.323 -29.701 1.011 1.00 42.06 232 ILE A CA 1
ATOM 1866 C C . ILE A 1 232 ? 4.974 -29.357 -0.443 1.00 42.06 232 ILE A C 1
ATOM 1868 O O . ILE A 1 232 ? 3.869 -28.875 -0.704 1.00 42.06 232 ILE A O 1
ATOM 1872 N N . ILE A 1 233 ? 5.864 -29.665 -1.395 1.00 43.28 233 ILE A N 1
ATOM 1873 C CA . ILE A 1 233 ? 5.623 -29.432 -2.827 1.00 43.28 233 ILE A CA 1
ATOM 1874 C C . ILE A 1 233 ? 4.443 -30.281 -3.329 1.00 43.28 233 ILE A C 1
ATOM 1876 O O . ILE A 1 233 ? 3.579 -29.750 -4.026 1.00 43.28 233 ILE A O 1
ATOM 1880 N N . VAL A 1 234 ? 4.351 -31.556 -2.927 1.00 42.78 234 VAL A N 1
ATOM 1881 C CA . VAL A 1 234 ? 3.242 -32.447 -3.319 1.00 42.78 234 VAL A CA 1
ATOM 1882 C C . VAL A 1 234 ? 1.911 -31.986 -2.714 1.00 42.78 234 VAL A C 1
ATOM 1884 O O . VAL A 1 234 ? 0.930 -31.882 -3.441 1.00 42.78 234 VAL A O 1
ATOM 1887 N N . SER A 1 235 ? 1.867 -31.579 -1.438 1.00 46.25 235 SER A N 1
ATOM 1888 C CA . SER A 1 235 ? 0.603 -31.118 -0.835 1.00 46.25 235 SER A CA 1
ATOM 1889 C C . SER A 1 235 ? 0.104 -29.782 -1.401 1.00 46.25 235 SER A C 1
ATOM 1891 O O . SER A 1 235 ? -1.103 -29.590 -1.544 1.00 46.25 235 SER A O 1
ATOM 1893 N N . ASN A 1 236 ? 1.010 -28.877 -1.789 1.00 46.00 236 ASN A N 1
ATOM 1894 C CA . ASN A 1 236 ? 0.636 -27.634 -2.466 1.00 46.00 236 ASN A CA 1
ATOM 1895 C C . ASN A 1 236 ? 0.151 -27.899 -3.901 1.00 46.00 236 ASN A C 1
ATOM 1897 O O . ASN A 1 236 ? -0.765 -27.220 -4.365 1.00 46.00 236 ASN A O 1
ATOM 1901 N N . ALA A 1 237 ? 0.720 -28.895 -4.591 1.00 46.28 237 ALA A N 1
ATOM 1902 C CA . ALA A 1 237 ? 0.250 -29.331 -5.905 1.00 46.28 237 ALA A CA 1
ATOM 1903 C C . ALA A 1 237 ? -1.138 -29.991 -5.825 1.00 46.28 237 ALA A C 1
ATOM 1905 O O . ALA A 1 237 ? -2.018 -29.643 -6.610 1.00 46.28 237 ALA A O 1
ATOM 1906 N N . ASP A 1 238 ? -1.376 -30.849 -4.830 1.00 49.19 238 ASP A N 1
ATOM 1907 C CA . ASP A 1 238 ? -2.667 -31.514 -4.613 1.00 49.19 238 ASP A CA 1
ATOM 1908 C C . ASP A 1 238 ? -3.770 -30.515 -4.227 1.00 49.19 238 ASP A C 1
ATOM 1910 O O . ASP A 1 238 ? -4.895 -30.590 -4.725 1.00 49.19 238 ASP A O 1
ATOM 1914 N N . GLN A 1 239 ? -3.449 -29.519 -3.391 1.00 51.56 239 GLN A N 1
ATOM 1915 C CA . GLN A 1 239 ? -4.378 -28.435 -3.047 1.00 51.56 239 GLN A CA 1
ATOM 1916 C C . GLN A 1 239 ? -4.691 -27.536 -4.251 1.00 51.56 239 GLN A C 1
ATOM 1918 O O . GLN A 1 239 ? -5.831 -27.092 -4.416 1.00 51.56 239 GLN A O 1
ATOM 1923 N N . MET A 1 240 ? -3.705 -27.288 -5.117 1.00 48.12 240 MET A N 1
ATOM 1924 C CA . MET A 1 240 ? -3.895 -26.521 -6.348 1.00 48.12 240 MET A CA 1
ATOM 1925 C C . MET A 1 240 ? -4.722 -27.299 -7.377 1.00 48.12 240 MET A C 1
ATOM 1927 O O . MET A 1 240 ? -5.603 -26.715 -8.005 1.00 48.12 240 MET A O 1
ATOM 1931 N N . GLN A 1 241 ? -4.516 -28.612 -7.500 1.00 56.00 241 GLN A N 1
ATOM 1932 C CA . GLN A 1 241 ? -5.307 -29.473 -8.377 1.00 56.00 241 GLN A CA 1
ATOM 1933 C C . GLN A 1 241 ? -6.760 -29.580 -7.893 1.00 56.00 241 GLN A C 1
ATOM 1935 O O . GLN A 1 241 ? -7.676 -29.355 -8.678 1.00 56.00 241 GLN A O 1
ATOM 1940 N N . ALA A 1 242 ? -6.988 -29.764 -6.588 1.00 62.00 242 ALA A N 1
ATOM 1941 C CA . ALA A 1 242 ? -8.331 -29.755 -6.003 1.00 62.00 242 ALA A CA 1
ATOM 1942 C C . ALA A 1 242 ? -9.058 -28.410 -6.209 1.00 62.00 242 ALA A C 1
ATOM 1944 O O . ALA A 1 242 ? -10.267 -28.374 -6.447 1.00 62.00 242 ALA A O 1
ATOM 1945 N N . TYR A 1 243 ? -8.328 -27.290 -6.161 1.00 56.25 243 TYR A N 1
ATOM 1946 C CA . TYR A 1 243 ? -8.875 -25.970 -6.481 1.00 56.25 243 TYR A CA 1
ATOM 1947 C C . TYR A 1 243 ? -9.246 -25.835 -7.968 1.00 56.25 243 TYR A C 1
ATOM 1949 O O . TYR A 1 243 ? -10.303 -25.284 -8.294 1.00 56.25 243 TYR A O 1
ATOM 1957 N N . LEU A 1 244 ? -8.407 -26.344 -8.875 1.00 59.59 244 LEU A N 1
ATOM 1958 C CA . LEU A 1 244 ? -8.678 -26.342 -10.315 1.00 59.59 244 LEU A CA 1
ATOM 1959 C C . LEU A 1 244 ? -9.878 -27.234 -10.670 1.00 59.59 244 LEU A C 1
ATOM 1961 O O . LEU A 1 244 ? -10.722 -26.808 -11.460 1.00 59.59 244 LEU A O 1
ATOM 1965 N N . ASP A 1 245 ? -10.010 -28.394 -10.027 1.00 68.31 245 ASP A N 1
ATOM 1966 C CA . ASP A 1 245 ? -11.117 -29.338 -10.218 1.00 68.31 245 ASP A CA 1
ATOM 1967 C C . ASP A 1 245 ? -12.445 -28.787 -9.666 1.00 68.31 245 ASP A C 1
ATOM 1969 O O . ASP A 1 245 ? -13.495 -28.880 -10.303 1.00 68.31 245 ASP A O 1
ATOM 1973 N N . ALA A 1 246 ? -12.415 -28.103 -8.518 1.00 63.19 246 ALA A N 1
ATOM 1974 C CA . ALA A 1 246 ? -13.591 -27.412 -7.985 1.00 63.19 246 ALA A CA 1
ATOM 1975 C C . ALA A 1 246 ? -14.035 -26.237 -8.879 1.00 63.19 246 ALA A C 1
ATOM 1977 O O . ALA A 1 246 ? -15.226 -25.918 -8.978 1.00 63.19 246 ALA A O 1
ATOM 1978 N N . LYS A 1 247 ? -13.080 -25.578 -9.546 1.00 59.47 247 LYS A N 1
ATOM 1979 C CA . LYS A 1 247 ? -13.347 -24.466 -10.465 1.00 59.47 247 LYS A CA 1
ATOM 1980 C C . LYS A 1 247 ? -13.873 -24.945 -11.819 1.00 59.47 247 LYS A C 1
ATOM 1982 O O . LYS A 1 247 ? -14.734 -24.276 -12.391 1.00 59.47 247 LYS A O 1
ATOM 1987 N N . SER A 1 248 ? -13.397 -26.083 -12.323 1.00 57.72 248 SER A N 1
ATOM 1988 C CA . SER A 1 248 ? -13.924 -26.703 -13.544 1.00 57.72 248 SER A CA 1
ATOM 1989 C C . SER A 1 248 ? -15.326 -27.284 -13.317 1.00 57.72 248 SER A C 1
ATOM 1991 O O . SER A 1 248 ? -16.199 -27.065 -14.155 1.00 57.72 248 SER A O 1
ATOM 1993 N N . ALA A 1 249 ? -15.594 -27.875 -12.146 1.00 55.91 249 ALA A N 1
ATOM 1994 C CA . ALA A 1 249 ? -16.924 -28.354 -11.759 1.00 55.91 249 ALA A CA 1
ATOM 1995 C C . ALA A 1 249 ? -17.969 -27.226 -11.652 1.00 55.91 249 ALA A C 1
ATOM 1997 O O . ALA A 1 249 ? -19.100 -27.388 -12.103 1.00 55.91 249 ALA A O 1
ATOM 1998 N N . LYS A 1 250 ? -17.594 -26.043 -11.141 1.00 55.34 250 LYS A N 1
ATOM 1999 C CA . LYS A 1 250 ? -18.490 -24.868 -11.126 1.00 55.34 250 LYS A CA 1
ATOM 2000 C C . LYS A 1 250 ? -18.822 -24.331 -12.518 1.00 55.34 250 LYS A C 1
ATOM 2002 O O . LYS A 1 250 ? -19.891 -23.771 -12.703 1.00 55.34 250 LYS A O 1
ATOM 2007 N N . LYS A 1 251 ? -17.933 -24.509 -13.498 1.00 51.62 251 LYS A N 1
ATOM 2008 C CA . LYS A 1 251 ? -18.165 -24.064 -14.880 1.00 51.62 251 LYS A CA 1
ATOM 2009 C C . LYS A 1 251 ? -19.113 -24.985 -15.658 1.00 51.62 251 LYS A C 1
ATOM 2011 O O . LYS A 1 251 ? -19.653 -24.555 -16.668 1.00 51.62 251 LYS A O 1
ATOM 2016 N N . ALA A 1 252 ? -19.301 -26.222 -15.194 1.00 51.03 252 ALA A N 1
ATOM 2017 C CA . ALA A 1 252 ? -20.216 -27.198 -15.783 1.00 51.03 252 ALA A CA 1
ATOM 2018 C C . ALA A 1 252 ? -21.646 -27.130 -15.205 1.00 51.03 252 ALA A C 1
ATOM 2020 O O . ALA A 1 252 ? -22.544 -27.732 -15.774 1.00 51.03 252 ALA A O 1
ATOM 2021 N N . GLY A 1 253 ? -21.865 -26.412 -14.094 1.00 49.94 253 GLY A N 1
ATOM 2022 C CA . GLY A 1 253 ? -23.162 -26.341 -13.401 1.00 49.94 253 GLY A CA 1
ATOM 2023 C C . GLY A 1 253 ? -24.063 -25.153 -13.767 1.00 49.94 253 GLY A C 1
ATOM 2024 O O . GLY A 1 253 ? -25.177 -25.087 -13.262 1.00 49.94 253 GLY A O 1
ATOM 2025 N N . ASP A 1 254 ? -23.603 -24.233 -14.622 1.00 45.78 254 ASP A N 1
ATOM 2026 C CA . ASP A 1 254 ? -24.347 -23.019 -15.023 1.00 45.78 254 ASP A CA 1
ATOM 2027 C C . ASP A 1 254 ? -24.994 -23.128 -16.421 1.00 45.78 254 ASP A C 1
ATOM 2029 O O . ASP A 1 254 ? -25.457 -22.136 -16.984 1.00 45.78 254 ASP A O 1
ATOM 2033 N N . GLY A 1 255 ? -25.037 -24.324 -17.007 1.00 51.38 255 GLY A N 1
ATOM 2034 C CA . GLY A 1 255 ? -25.769 -24.584 -18.241 1.00 51.38 255 GLY A CA 1
ATOM 2035 C C . GLY A 1 255 ? -26.646 -25.798 -18.042 1.00 51.38 255 GLY A C 1
ATOM 2036 O O . GLY A 1 255 ? -26.124 -26.886 -18.180 1.00 51.38 255 GLY A O 1
ATOM 2037 N N . ASP A 1 256 ? -27.899 -25.582 -17.636 1.00 44.53 256 ASP A N 1
ATOM 2038 C CA . ASP A 1 256 ? -29.071 -26.429 -17.916 1.00 44.53 256 ASP A CA 1
ATOM 2039 C C . ASP A 1 256 ? -30.308 -25.740 -17.316 1.00 44.53 256 ASP A C 1
ATOM 2041 O O . ASP A 1 256 ? -30.863 -26.113 -16.284 1.00 44.53 256 ASP A O 1
ATOM 2045 N N . GLY A 1 257 ? -30.703 -24.642 -17.960 1.00 43.59 257 GLY A N 1
ATOM 2046 C CA . GLY A 1 257 ? -32.000 -24.004 -17.771 1.00 43.59 257 GLY A CA 1
ATOM 2047 C C . GLY A 1 257 ? -32.948 -24.406 -18.896 1.00 43.59 257 GLY A C 1
ATOM 2048 O O . GLY A 1 257 ? -33.310 -23.555 -19.701 1.00 43.59 257 GLY A O 1
ATOM 2049 N N . GLU A 1 258 ? -33.338 -25.679 -18.968 1.00 40.91 258 GLU A N 1
ATOM 2050 C CA . GLU A 1 258 ? -34.521 -26.095 -19.731 1.00 40.91 258 GLU A CA 1
ATOM 2051 C C . GLU A 1 258 ? -35.721 -26.178 -18.781 1.00 40.91 258 GLU A C 1
ATOM 2053 O O . GLU A 1 258 ? -35.753 -26.956 -17.827 1.00 40.91 258 GLU A O 1
ATOM 2058 N N . SER A 1 259 ? -36.702 -25.306 -19.021 1.00 46.88 259 SER A N 1
ATOM 2059 C CA . SER A 1 259 ? -38.005 -25.342 -18.359 1.00 46.88 259 SER A CA 1
ATOM 2060 C C . SER A 1 259 ? -38.802 -26.573 -18.809 1.00 46.88 259 SER A C 1
ATOM 2062 O O . SER A 1 259 ? -38.844 -26.851 -20.007 1.00 46.88 259 SER A O 1
ATOM 2064 N N . PRO A 1 260 ? -39.487 -27.280 -17.895 1.00 45.75 260 PRO A N 1
ATOM 2065 C CA . PRO A 1 260 ? -40.413 -28.335 -18.268 1.00 45.75 260 PRO A CA 1
ATOM 2066 C C . PRO A 1 260 ? -41.745 -27.704 -18.686 1.00 45.75 260 PRO A C 1
ATOM 2068 O O . PRO A 1 260 ? -42.443 -27.111 -17.862 1.00 45.75 260 PRO A O 1
ATOM 2071 N N . ASP A 1 261 ? -42.086 -27.824 -19.968 1.00 40.28 261 ASP A N 1
ATOM 2072 C CA . ASP A 1 261 ? -43.427 -27.520 -20.459 1.00 40.28 261 ASP A CA 1
ATOM 2073 C C . ASP A 1 261 ? -44.372 -28.658 -20.057 1.00 40.28 261 ASP A C 1
ATOM 2075 O O . ASP A 1 261 ? -44.123 -29.839 -20.323 1.00 40.28 261 ASP A O 1
ATOM 2079 N N . SER A 1 262 ? -45.431 -28.291 -19.346 1.00 46.34 262 SER A N 1
ATOM 2080 C CA . SER A 1 262 ? -46.438 -29.195 -18.819 1.00 46.34 262 SER A CA 1
ATOM 2081 C C . SER A 1 262 ? -47.754 -29.020 -19.572 1.00 46.34 262 SER A C 1
ATOM 2083 O O . SER A 1 262 ? -48.375 -27.962 -19.500 1.00 46.34 262 SER A O 1
ATOM 2085 N N . SER A 1 263 ? -48.226 -30.150 -20.105 1.00 44.06 263 SER A N 1
ATOM 2086 C CA . SER A 1 263 ? -49.630 -30.580 -20.226 1.00 44.06 263 SER A CA 1
ATOM 2087 C C . SER A 1 263 ? -50.571 -29.914 -21.252 1.00 44.06 263 SER A C 1
ATOM 2089 O O . SER A 1 263 ? -51.003 -28.782 -21.086 1.00 44.06 263 SER A O 1
ATOM 2091 N N . SER A 1 264 ? -50.975 -30.766 -22.211 1.00 41.81 264 SER A N 1
ATOM 2092 C CA . SER A 1 264 ? -52.350 -31.068 -22.675 1.00 41.81 264 SER A CA 1
ATOM 2093 C C . SER A 1 264 ? -53.261 -29.939 -23.173 1.00 41.81 264 SER A C 1
ATOM 2095 O O . SER A 1 264 ? -53.796 -29.183 -22.368 1.00 41.81 264 SER A O 1
ATOM 2097 N N . ASP A 1 265 ? -53.550 -29.956 -24.479 1.00 45.12 265 ASP A N 1
ATOM 2098 C CA . ASP A 1 265 ? -54.808 -30.471 -25.065 1.00 45.12 265 ASP A CA 1
ATOM 2099 C C . ASP A 1 265 ? -54.586 -30.893 -26.533 1.00 45.12 265 ASP A C 1
ATOM 2101 O O . ASP A 1 265 ? -53.709 -30.288 -27.195 1.00 45.12 265 ASP A O 1
#

Foldseek 3Di:
DDLVLQLLLQLLLQCVVVVNDQLVSQVRSPHDNVCSNVVSVVSCVDPSSVVSNVVNVVVVVVVVVVVLVVLLVVLVVLLVVLVVLLVLQVVLVVLLVVLVVVLVVLVVVLVVLVVVLVVLVVVLVPQDLVPDVVSVVVNVVSVVVNVVSVVVSVVSVVVSVVSVVSNVVSVVSHDDPVVSVVSVVSSVVSVQVSCVSVVNPDPPVVVVVVVVVVVVVVVVPPDDPPVVVVVVVVVVVVVVVVVVVVVVVVVVPPPDPDDDDDDDD

Sequence (265 aa):
MTKTEQKYKVFAQAYVSNGFNATEAAKTAGYSKNGAEARGSNLLRNDKVLAFIDEEMNMLAKRMRDDASKIYYELWKQVRMIDEKLDKHERAAKTLDELDAEQVALSESITYSKSVMRRKVIKYKSIDGRKGDDARAEKKRRLAEIQELELVIENKNDVLNDNYTAMTAAKRNLLWHKDWKEFMTLRTTILQDLFDRSGYKDVSIRNFALVDAQIAKLNAGGNQEAAIEQTIIVSNADQMQAYLDAKSAKKAGDGDGESPDSSSD